Protein AF-A0A533XB52-F1 (afdb_monomer)

Foldseek 3Di:
DDPPPDPVLVVLVVLVVCVVVVVPPDDDDDDDDDDPDDDDDDDDDDDDDDPDPDDPLPLEPKDWDQDPPLRFIAIDFQDPDQDDDPALVSSLSSNLSHLLCLLQVLLVLLVVLVFPDWDQLPLLVVDDAQAPSLVVSSVVSRPGTDHSNRLSVVSNSLSVVLSVLCVVQVVQADRVHSVDGPDPNSRSSNRSSSSVNSSSSVSSRVSRSVSSVCVVVVVVPPD

Sequence (223 aa):
MTTERSTSKRKFLKLGLLAGGAATLALAWPRGVNASSLDKSSTSLVSSKASGKQSTLKLSRVFQFKERKTGAPQISAFPETDPQGETPLEIRMKHFTEIENFSFMGFVLAHETGGTYPKPISTITGLKVPDNEFQKLVDLAQTERVNDEQLGDTLLDVGINWEHFVASNNDQLIPAEPTKIKDPVMQAKIDSLDQITEALVAEVNLRSIDERRESREGGSHRS

Secondary structure (DSSP, 8-state):
------TTTTHHHHHHTTTTTTSTTS-PPPP------------------------TT---S--EEE-TTT--EEEPPPPSSPPP-SSHHHHHHHHHHHHHHHHHHHHHHHHHH---S-EE-STTTT---SSHHHHHHHHHHTT-EE-HHHHHHHHHHHHHHHHHHHHHTGGGEETTEEEEES-HHHHHHHHHHHHHHHHHHHHHHHHHHHHHHHHHHHGGG--

Radius of gyration: 20.33 Å; Cα contacts (8 Å, |Δi|>4): 227; chains: 1; bounding box: 56×46×59 Å

Nearest PDB structures (foldseek):
  7ewl-assemb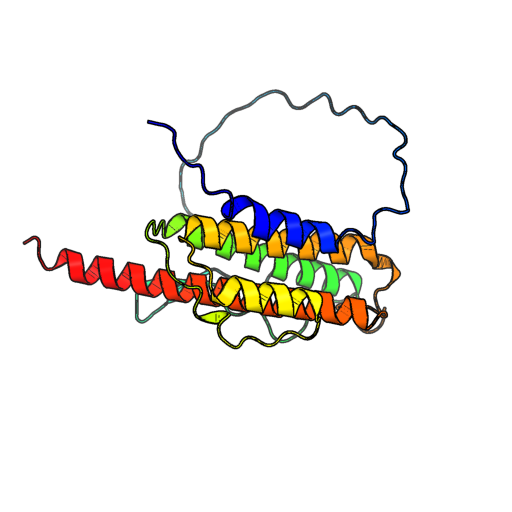ly1_A  TM=3.075E-01  e=7.675E+00  Homo sapiens

pLDDT: mean 73.69, std 24.22, range [26.61, 96.56]

Solvent-accessible surface area (backbone atoms only — not comparable to full-atom values): 13372 Å² total; per-residue (Å²): 139,82,81,82,72,65,74,65,78,57,48,66,61,57,53,62,57,50,72,58,58,80,63,78,82,76,77,85,78,80,85,87,83,87,88,87,86,88,80,88,84,80,93,78,93,75,92,79,80,88,74,82,74,72,63,91,75,64,49,47,89,52,49,77,45,63,41,88,88,74,61,20,64,34,66,55,71,82,74,95,60,84,54,86,59,98,43,52,66,53,23,34,53,30,46,52,43,27,48,50,50,49,22,50,52,35,24,53,51,18,50,71,62,54,45,77,68,63,39,66,54,66,55,47,55,87,61,83,49,77,24,73,70,58,35,52,51,41,62,54,48,53,75,39,62,44,24,27,49,58,47,13,52,52,35,37,54,51,40,53,51,50,53,54,53,52,68,76,43,62,88,45,46,32,80,94,41,50,90,40,48,69,51,66,72,59,36,25,45,52,57,25,50,51,54,49,49,54,29,48,42,51,39,44,36,53,51,31,41,50,53,45,48,52,58,58,59,63,59,70,77,75,122

Mean predicted aligned error: 13.01 Å

Structure (mmCIF, N/CA/C/O backbone):
data_AF-A0A533XB52-F1
#
_entry.id   AF-A0A533XB52-F1
#
loop_
_atom_site.group_PDB
_atom_site.id
_atom_site.type_symbol
_atom_site.label_atom_id
_atom_site.label_alt_id
_atom_site.label_comp_id
_atom_site.label_asym_id
_atom_site.label_entity_id
_atom_site.label_seq_id
_atom_site.pdbx_PDB_ins_code
_atom_site.Cartn_x
_atom_site.Cartn_y
_atom_site.Cartn_z
_atom_site.occupancy
_atom_site.B_iso_or_equiv
_atom_site.auth_seq_id
_atom_site.auth_comp_id
_atom_site.auth_asym_id
_atom_site.auth_atom_id
_atom_site.pdbx_PDB_model_num
ATOM 1 N N . MET A 1 1 ? 3.727 -16.868 36.846 1.00 32.25 1 MET A N 1
ATOM 2 C CA . MET A 1 1 ? 3.002 -16.071 35.835 1.00 32.25 1 MET A CA 1
ATOM 3 C C . MET A 1 1 ? 3.925 -15.868 34.647 1.00 32.25 1 MET A C 1
ATOM 5 O O . MET A 1 1 ? 4.721 -14.942 34.628 1.00 32.25 1 MET A O 1
ATOM 9 N N . THR A 1 2 ? 3.904 -16.816 33.718 1.00 27.72 2 THR A N 1
ATOM 10 C CA . THR A 1 2 ? 4.674 -16.788 32.473 1.00 27.72 2 THR A CA 1
ATOM 11 C C . THR A 1 2 ? 3.830 -16.100 31.412 1.00 27.72 2 THR A C 1
ATOM 13 O O . THR A 1 2 ? 2.745 -16.562 31.076 1.00 27.72 2 THR A O 1
ATOM 16 N N . THR A 1 3 ? 4.311 -14.963 30.926 1.00 30.73 3 THR A N 1
ATOM 17 C CA . THR A 1 3 ? 3.740 -14.241 29.796 1.00 30.73 3 THR A CA 1
ATOM 18 C C . THR A 1 3 ? 3.930 -15.075 28.530 1.00 30.73 3 THR A C 1
ATOM 20 O O . THR A 1 3 ? 5.019 -15.128 27.958 1.00 30.73 3 THR A O 1
ATOM 23 N N . GLU A 1 4 ? 2.865 -15.745 28.088 1.00 28.44 4 GLU A N 1
ATOM 24 C CA . GLU A 1 4 ? 2.769 -16.304 26.739 1.00 28.44 4 GLU A CA 1
ATOM 25 C C . GLU A 1 4 ? 2.820 -15.155 25.727 1.00 28.44 4 GLU A C 1
ATOM 27 O O . GLU A 1 4 ? 1.830 -14.524 25.357 1.00 28.44 4 GLU A O 1
ATOM 32 N N . ARG A 1 5 ? 4.042 -14.829 25.311 1.00 34.75 5 ARG A N 1
ATOM 33 C CA . ARG A 1 5 ? 4.332 -13.868 24.255 1.00 34.75 5 ARG A CA 1
ATOM 34 C C . ARG A 1 5 ? 3.929 -14.525 22.932 1.00 34.75 5 ARG A C 1
ATOM 36 O O . ARG A 1 5 ? 4.700 -15.294 22.368 1.00 34.75 5 ARG A O 1
ATOM 43 N N . SER A 1 6 ? 2.692 -14.251 22.509 1.00 35.38 6 SER A N 1
ATOM 44 C CA . SER A 1 6 ? 2.033 -14.721 21.281 1.00 35.38 6 SER A CA 1
ATOM 45 C C . SER A 1 6 ? 3.017 -14.993 20.134 1.00 35.38 6 SER A C 1
ATOM 47 O O . SER A 1 6 ? 3.553 -14.086 19.493 1.00 35.38 6 SER A O 1
ATOM 49 N N . THR A 1 7 ? 3.250 -16.280 19.894 1.00 38.53 7 THR A N 1
ATOM 50 C CA . THR A 1 7 ? 4.122 -16.837 18.856 1.00 38.53 7 THR A CA 1
ATOM 51 C C . THR A 1 7 ? 3.557 -16.658 17.442 1.00 38.53 7 THR A C 1
ATOM 53 O O . THR A 1 7 ? 4.296 -16.859 16.479 1.00 38.53 7 THR A O 1
ATOM 56 N N . SER A 1 8 ? 2.300 -16.216 17.294 1.00 40.94 8 SER A N 1
ATOM 57 C CA . SER A 1 8 ? 1.706 -15.842 15.998 1.00 40.94 8 SER A CA 1
ATOM 58 C C . SER A 1 8 ? 2.265 -14.530 15.444 1.00 40.94 8 SER A C 1
ATOM 60 O O . SER A 1 8 ? 2.507 -14.440 14.244 1.00 40.94 8 SER A O 1
ATOM 62 N N . LYS A 1 9 ? 2.599 -13.553 16.302 1.00 46.97 9 LYS A N 1
ATOM 63 C CA . LYS A 1 9 ? 3.027 -12.199 15.886 1.00 46.97 9 LYS A CA 1
ATOM 64 C C . LYS A 1 9 ? 4.330 -12.158 15.074 1.00 46.97 9 LYS A C 1
ATOM 66 O O . LYS A 1 9 ? 4.576 -11.201 14.358 1.00 46.97 9 LYS A O 1
ATOM 71 N N . ARG A 1 10 ? 5.176 -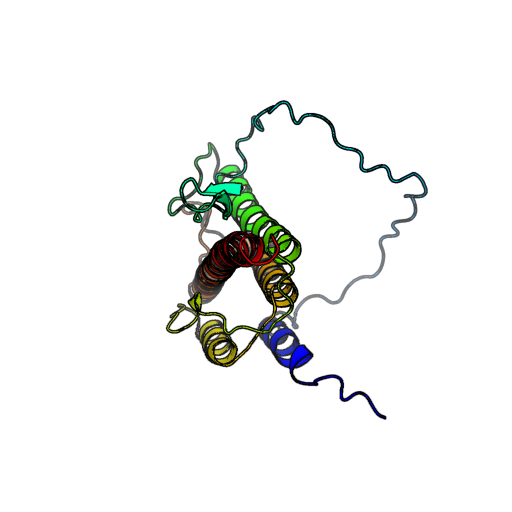13.193 15.169 1.00 41.22 10 ARG A N 1
ATOM 72 C CA . ARG A 1 10 ? 6.411 -13.321 14.366 1.00 41.22 10 ARG A CA 1
ATOM 73 C C . ARG A 1 10 ? 6.236 -14.149 13.094 1.00 41.22 10 ARG A C 1
ATOM 75 O O . ARG A 1 10 ? 7.165 -14.189 12.294 1.00 41.22 10 ARG A O 1
ATOM 82 N N . LYS A 1 11 ? 5.114 -14.855 12.920 1.00 44.75 11 LYS A N 1
ATOM 83 C CA . LYS A 1 11 ? 4.944 -15.807 11.813 1.00 44.75 11 LYS A CA 1
ATOM 84 C C . LYS A 1 11 ? 4.503 -15.134 10.515 1.00 44.75 11 LYS A C 1
ATOM 86 O O . LYS A 1 11 ? 5.025 -15.523 9.479 1.00 44.75 11 LYS A O 1
ATOM 91 N N . PHE A 1 12 ? 3.661 -14.100 10.574 1.00 42.16 12 PHE A N 1
ATOM 92 C CA . PHE A 1 12 ? 3.261 -13.337 9.383 1.00 42.16 12 PHE A CA 1
ATOM 93 C C . PHE A 1 12 ? 4.480 -12.688 8.694 1.00 42.16 12 PHE A C 1
ATOM 95 O O . PHE A 1 12 ? 4.718 -12.893 7.507 1.00 42.16 12 PHE A O 1
ATOM 102 N N . LEU A 1 13 ? 5.354 -12.049 9.479 1.00 45.47 13 LEU A N 1
ATOM 103 C CA . LEU A 1 13 ? 6.520 -11.320 8.967 1.00 45.47 13 LEU A CA 1
ATOM 104 C C . LEU A 1 13 ? 7.760 -12.179 8.682 1.00 45.47 13 LEU A C 1
ATOM 106 O O . LEU A 1 13 ? 8.505 -11.867 7.761 1.00 45.47 13 LEU A O 1
ATOM 110 N N . LYS A 1 14 ? 7.979 -13.309 9.376 1.00 40.16 14 LYS A N 1
ATOM 111 C CA . LYS A 1 14 ? 9.055 -14.244 8.978 1.00 40.16 14 LYS A CA 1
ATOM 112 C C . LYS A 1 14 ? 8.719 -15.081 7.744 1.00 40.16 14 LYS A C 1
ATOM 114 O O . LYS A 1 14 ? 9.656 -15.522 7.087 1.00 40.16 14 LYS A O 1
ATOM 119 N N . LEU A 1 15 ? 7.441 -15.324 7.435 1.00 39.97 15 LEU A N 1
ATOM 120 C CA . LEU A 1 15 ? 7.075 -16.025 6.198 1.00 39.97 15 LEU A CA 1
ATOM 121 C C . LEU A 1 15 ? 6.961 -15.082 4.994 1.00 39.97 15 LEU A C 1
ATOM 123 O O . LEU A 1 15 ? 7.382 -15.487 3.915 1.00 39.97 15 LEU A O 1
ATOM 127 N N . GLY A 1 16 ? 6.527 -13.827 5.177 1.00 43.84 16 GLY A N 1
ATOM 128 C CA . GLY A 1 16 ? 6.645 -12.794 4.136 1.00 43.84 16 GLY A CA 1
ATOM 129 C C . GLY A 1 16 ? 8.103 -12.531 3.726 1.00 43.84 16 GLY A C 1
ATOM 130 O O . GLY A 1 16 ? 8.398 -12.411 2.542 1.00 43.84 16 GLY A O 1
ATOM 131 N N . LEU A 1 17 ? 9.044 -12.581 4.683 1.00 41.44 17 LEU A N 1
ATOM 132 C CA . LEU A 1 17 ? 10.486 -12.460 4.411 1.00 41.44 17 LEU A CA 1
ATOM 133 C C . LEU A 1 17 ? 11.125 -13.687 3.730 1.00 41.44 17 LEU A C 1
ATOM 135 O O . LEU A 1 17 ? 12.213 -13.567 3.173 1.00 41.44 17 LEU A O 1
ATOM 139 N N . LEU A 1 18 ? 10.498 -14.869 3.775 1.00 38.38 18 LEU A N 1
ATOM 140 C CA . LEU A 1 18 ? 11.038 -16.085 3.146 1.00 38.38 18 LEU A CA 1
ATOM 141 C C . LEU A 1 18 ? 10.599 -16.257 1.684 1.00 38.38 18 LEU A C 1
ATOM 143 O O . LEU A 1 18 ? 11.216 -17.046 0.975 1.00 38.38 18 LEU A O 1
ATOM 147 N N . ALA A 1 19 ? 9.624 -15.481 1.198 1.00 38.31 19 ALA A N 1
ATOM 148 C CA . ALA A 1 19 ? 9.339 -15.370 -0.238 1.00 38.31 19 ALA A CA 1
ATOM 149 C C . ALA A 1 19 ? 10.399 -14.522 -0.983 1.00 38.31 19 ALA A C 1
ATOM 151 O O . ALA A 1 19 ? 10.598 -14.685 -2.182 1.00 38.31 19 ALA A O 1
ATOM 152 N N . GLY A 1 20 ? 11.193 -13.723 -0.255 1.00 36.94 20 GLY A N 1
ATOM 153 C CA . GLY A 1 20 ? 12.491 -13.207 -0.722 1.00 36.94 20 GLY A CA 1
ATOM 154 C C . GLY A 1 20 ? 13.612 -14.265 -0.742 1.00 36.94 20 GLY A C 1
ATOM 155 O O . GLY A 1 20 ? 14.742 -13.981 -1.139 1.00 36.94 20 GLY A O 1
ATOM 156 N N . GLY A 1 21 ? 13.317 -15.507 -0.341 1.00 31.48 21 GLY A N 1
ATOM 157 C CA . GLY A 1 21 ? 14.243 -16.642 -0.274 1.00 31.48 21 GLY A CA 1
ATOM 158 C C . GLY A 1 21 ? 14.621 -17.267 -1.621 1.00 31.48 21 GLY A C 1
ATOM 159 O O . GLY A 1 21 ? 15.288 -18.298 -1.635 1.00 31.48 21 GLY A O 1
ATOM 160 N N . ALA A 1 22 ? 14.239 -16.658 -2.748 1.00 32.44 22 ALA A N 1
ATOM 161 C CA . ALA A 1 22 ? 14.813 -16.964 -4.061 1.00 32.44 22 ALA A CA 1
ATOM 162 C C . ALA A 1 22 ? 15.984 -16.031 -4.444 1.00 32.44 22 ALA A C 1
ATOM 164 O O . ALA A 1 22 ? 16.644 -16.273 -5.449 1.00 32.44 22 ALA A O 1
ATOM 165 N N . ALA A 1 23 ? 16.310 -15.021 -3.625 1.00 34.09 23 ALA A N 1
ATOM 166 C CA . ALA A 1 23 ? 17.522 -14.206 -3.785 1.00 34.09 23 ALA A CA 1
ATOM 167 C C . ALA A 1 23 ? 18.715 -14.723 -2.951 1.00 34.09 23 ALA A C 1
ATOM 169 O O . ALA A 1 23 ? 19.743 -14.060 -2.838 1.00 34.09 23 ALA A O 1
ATOM 170 N N . THR A 1 24 ? 18.626 -15.921 -2.358 1.00 31.31 24 THR A N 1
ATOM 171 C CA . THR A 1 24 ? 19.711 -16.507 -1.543 1.00 31.31 24 THR A CA 1
ATOM 172 C C . THR A 1 24 ? 20.677 -17.383 -2.349 1.00 31.31 24 THR A C 1
ATOM 174 O O . THR A 1 24 ? 21.173 -18.386 -1.844 1.00 31.31 24 THR A O 1
ATOM 177 N N . LEU A 1 25 ? 20.979 -17.013 -3.598 1.00 30.55 25 LEU A N 1
ATOM 178 C CA . LEU A 1 25 ? 22.030 -17.666 -4.391 1.00 30.55 25 LEU A CA 1
ATOM 179 C C . LEU A 1 25 ? 22.847 -16.696 -5.262 1.00 30.55 25 LEU A C 1
ATOM 181 O O . LEU A 1 25 ? 23.335 -17.079 -6.314 1.00 30.55 25 LEU A O 1
ATOM 185 N N . ALA A 1 26 ? 23.069 -15.458 -4.820 1.00 31.67 26 ALA A N 1
ATOM 186 C CA . ALA A 1 26 ? 24.224 -14.677 -5.268 1.00 31.67 26 ALA A CA 1
ATOM 187 C C . ALA A 1 26 ? 24.443 -13.483 -4.339 1.00 31.67 26 ALA A C 1
ATOM 189 O O . ALA A 1 26 ? 23.704 -12.512 -4.408 1.00 31.67 26 ALA A O 1
ATOM 190 N N . LEU A 1 27 ? 25.461 -13.580 -3.482 1.00 31.97 27 LEU A N 1
ATOM 191 C CA . LEU A 1 27 ? 26.421 -12.528 -3.112 1.00 31.97 27 LEU A CA 1
ATOM 192 C C . LEU A 1 27 ? 26.978 -12.840 -1.723 1.00 31.97 27 LEU A C 1
ATOM 194 O O . LEU A 1 27 ? 26.531 -12.354 -0.687 1.00 31.97 27 LEU A O 1
ATOM 198 N N . ALA A 1 28 ? 28.014 -13.676 -1.729 1.00 29.67 28 ALA A N 1
ATOM 199 C CA . ALA A 1 28 ? 29.007 -13.657 -0.676 1.00 29.67 28 ALA A CA 1
ATOM 200 C C . ALA A 1 28 ? 29.559 -12.224 -0.560 1.00 29.67 28 ALA A C 1
ATOM 202 O O . ALA A 1 28 ? 30.162 -11.706 -1.499 1.00 29.67 28 ALA A O 1
ATOM 203 N N . TRP A 1 29 ? 29.338 -11.587 0.587 1.00 29.22 29 TRP A N 1
ATOM 204 C CA . TRP A 1 29 ? 29.990 -10.337 0.974 1.00 29.22 29 TRP A CA 1
ATOM 205 C C . TRP A 1 29 ?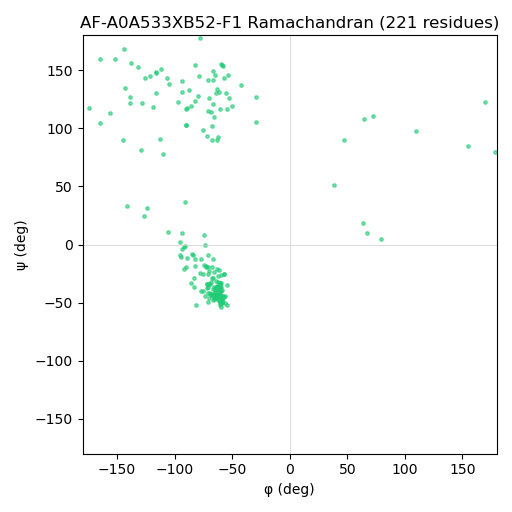 31.522 -10.474 0.918 1.00 29.22 29 TRP A C 1
ATOM 207 O O . TRP A 1 29 ? 32.072 -11.334 1.613 1.00 29.22 29 TRP A O 1
ATOM 217 N N . PRO A 1 30 ? 32.255 -9.556 0.265 1.00 30.58 30 PRO A N 1
ATOM 218 C CA . PRO A 1 30 ? 33.548 -9.131 0.760 1.00 30.58 30 PRO A CA 1
ATOM 219 C C . PRO A 1 30 ? 33.316 -8.106 1.875 1.00 30.58 30 PRO A C 1
ATOM 221 O O . PRO A 1 30 ? 32.583 -7.129 1.731 1.00 30.58 30 PRO A O 1
ATOM 224 N N . ARG A 1 31 ? 33.943 -8.371 3.017 1.00 32.66 31 ARG A N 1
ATOM 225 C CA . ARG A 1 31 ? 33.974 -7.509 4.196 1.00 32.66 31 ARG A CA 1
ATOM 226 C C . ARG A 1 31 ? 34.529 -6.117 3.874 1.00 32.66 31 ARG A C 1
ATOM 228 O O . ARG A 1 31 ? 35.562 -6.011 3.223 1.00 32.66 31 ARG A O 1
ATOM 235 N N . GLY A 1 32 ? 33.948 -5.110 4.526 1.00 29.53 32 GLY A N 1
ATOM 236 C CA . GLY A 1 32 ? 34.682 -3.945 5.019 1.00 29.53 32 GLY A CA 1
ATOM 237 C C . GLY A 1 32 ? 34.413 -2.636 4.289 1.00 29.53 32 GLY A C 1
ATOM 238 O O . GLY A 1 32 ? 35.101 -2.315 3.330 1.00 29.53 32 GLY A O 1
ATOM 239 N N . VAL A 1 33 ? 33.533 -1.808 4.856 1.00 27.50 33 VAL A N 1
ATOM 240 C CA . VAL A 1 33 ? 33.741 -0.356 4.835 1.00 27.50 33 VAL A CA 1
ATOM 241 C C . VAL A 1 33 ? 33.351 0.211 6.197 1.00 27.50 33 VAL A C 1
ATOM 243 O O . VAL A 1 33 ? 32.297 -0.095 6.746 1.00 27.50 33 VAL A O 1
ATOM 246 N N . ASN A 1 34 ? 34.283 0.962 6.766 1.00 27.05 34 ASN A N 1
ATOM 247 C CA . ASN A 1 34 ? 34.298 1.478 8.124 1.00 27.05 34 ASN A CA 1
ATOM 248 C C . ASN A 1 34 ? 33.586 2.843 8.131 1.00 27.05 34 ASN A C 1
ATOM 250 O O . ASN A 1 34 ? 34.050 3.761 7.459 1.00 27.05 34 ASN A O 1
ATOM 254 N N . ALA A 1 35 ? 32.475 2.986 8.854 1.00 27.09 35 ALA A N 1
ATOM 255 C CA . ALA A 1 35 ? 31.770 4.259 9.015 1.00 27.09 35 ALA A CA 1
ATOM 256 C C . ALA A 1 35 ? 31.932 4.756 10.455 1.00 27.09 35 ALA A C 1
ATOM 258 O O . ALA A 1 35 ? 31.051 4.612 11.297 1.00 27.09 35 ALA A O 1
ATOM 259 N N . SER A 1 36 ? 33.097 5.325 10.746 1.00 26.61 36 SER A N 1
ATOM 260 C CA . SER A 1 36 ? 33.370 6.018 12.001 1.00 26.61 36 SER A CA 1
ATOM 261 C C . SER A 1 36 ? 33.559 7.505 11.724 1.00 26.61 36 SER A C 1
ATOM 263 O O . SER A 1 36 ? 34.681 7.924 11.463 1.00 26.61 36 SER A O 1
ATOM 265 N N . SER A 1 37 ? 32.470 8.281 11.777 1.00 30.80 37 SER A N 1
ATOM 266 C CA . SER A 1 37 ? 32.469 9.690 12.218 1.00 30.80 37 SER A CA 1
ATOM 267 C C . SER A 1 37 ? 31.067 10.308 12.127 1.00 30.80 37 SER A C 1
ATOM 269 O O . SER A 1 37 ? 30.782 11.054 11.198 1.00 30.80 37 SER A O 1
ATOM 271 N N . LEU A 1 38 ? 30.196 10.050 13.098 1.00 28.77 38 LEU A N 1
ATOM 272 C CA . LEU A 1 38 ? 29.083 10.952 13.408 1.00 28.77 38 LEU A CA 1
ATOM 273 C C . LEU A 1 38 ? 28.873 10.899 14.920 1.00 28.77 38 LEU A C 1
ATOM 275 O O . LEU A 1 38 ? 28.155 10.047 15.433 1.00 28.77 38 LEU A O 1
ATOM 279 N N . ASP A 1 39 ? 29.570 11.782 15.630 1.00 29.61 39 ASP A N 1
ATOM 280 C CA . ASP A 1 39 ? 29.344 12.028 17.048 1.00 29.61 39 ASP A CA 1
ATOM 281 C C . ASP A 1 39 ? 28.875 13.482 17.219 1.00 29.61 39 ASP A C 1
ATOM 283 O O . ASP A 1 39 ? 29.507 14.409 16.713 1.00 29.61 39 ASP A O 1
ATOM 287 N N . LYS A 1 40 ? 27.773 13.621 17.970 1.00 31.72 40 LYS A N 1
ATOM 288 C CA . LYS A 1 40 ? 27.205 14.827 18.609 1.00 31.72 40 LYS A CA 1
ATOM 289 C C . LYS A 1 40 ? 26.542 15.881 17.709 1.00 31.72 40 LYS A C 1
ATOM 291 O O . LYS A 1 40 ? 27.202 16.735 17.136 1.00 31.72 40 LYS A O 1
ATOM 296 N N . SER A 1 41 ? 25.212 15.997 17.805 1.00 28.09 41 SER A N 1
ATOM 297 C CA . SER A 1 41 ? 24.594 16.921 18.781 1.00 28.09 41 SER A CA 1
ATOM 298 C C . SER A 1 41 ? 23.077 17.100 18.567 1.00 28.09 41 SER A C 1
ATOM 300 O O . SER A 1 41 ? 22.634 17.573 17.529 1.00 28.09 41 SER A O 1
ATOM 302 N N . SER A 1 42 ? 22.338 16.788 19.635 1.00 29.33 42 SER A N 1
ATOM 303 C CA . SER A 1 42 ? 21.160 17.484 20.183 1.00 29.33 42 SER A CA 1
ATOM 304 C C . SER A 1 42 ? 19.844 17.583 19.393 1.00 29.33 42 SER A C 1
ATOM 306 O O . SER A 1 42 ? 19.638 18.416 18.517 1.00 29.33 42 SER A O 1
ATOM 308 N N . THR A 1 43 ? 18.882 16.816 19.907 1.00 37.03 43 THR A N 1
ATOM 309 C CA . THR A 1 43 ? 17.455 17.137 20.048 1.00 37.03 43 THR A CA 1
ATOM 310 C C . THR A 1 43 ? 17.134 18.628 20.217 1.00 37.03 43 THR A C 1
ATOM 312 O O . THR A 1 43 ? 17.559 19.243 21.193 1.00 37.03 43 THR A O 1
ATOM 315 N N . SER A 1 44 ? 16.238 19.151 19.374 1.00 28.03 44 SER A N 1
ATOM 316 C CA . SER A 1 44 ? 15.078 19.928 19.839 1.00 28.03 44 SER A CA 1
ATOM 317 C C . SER A 1 44 ? 13.957 19.894 18.791 1.00 28.03 44 SER A C 1
ATOM 319 O O . SER A 1 44 ? 14.085 20.414 17.687 1.00 28.03 44 SER A O 1
ATOM 321 N N . LEU A 1 45 ? 12.853 19.239 19.149 1.00 38.75 45 LEU A N 1
ATOM 322 C CA . LEU A 1 45 ? 11.552 19.364 18.498 1.00 38.75 45 LEU A CA 1
ATOM 323 C C . LEU A 1 45 ? 10.808 20.494 19.216 1.00 38.75 45 LEU A C 1
ATOM 325 O O . LEU A 1 45 ? 10.307 20.279 20.316 1.00 38.75 45 LEU A O 1
ATOM 329 N N . VAL A 1 46 ? 10.733 21.685 18.613 1.00 31.48 46 VAL A N 1
ATOM 330 C CA . VAL A 1 46 ? 9.716 22.688 18.965 1.00 31.48 46 VAL A CA 1
ATOM 331 C C . VAL A 1 46 ? 9.179 23.355 17.699 1.00 31.48 46 VAL A C 1
ATOM 333 O O . VAL A 1 46 ? 9.904 23.944 16.903 1.00 31.48 46 VAL A O 1
ATOM 336 N N . SER A 1 47 ? 7.862 23.225 17.567 1.00 46.59 47 SER A N 1
ATOM 337 C CA . SER A 1 47 ? 6.937 23.833 16.613 1.00 46.59 47 SER A CA 1
ATOM 338 C C . SER A 1 47 ? 7.179 25.319 16.330 1.00 46.59 47 SER A C 1
ATOM 340 O O . SER A 1 47 ? 7.331 26.096 17.271 1.00 46.59 47 SER A O 1
ATOM 342 N N . SER A 1 48 ? 7.095 25.722 15.050 1.00 32.06 48 SER A N 1
ATOM 343 C CA . SER A 1 48 ? 6.549 27.017 14.592 1.00 32.06 48 SER A CA 1
ATOM 344 C C . SER A 1 48 ? 6.466 27.100 13.056 1.00 32.06 48 SER A C 1
ATOM 346 O O . SER A 1 48 ? 7.484 27.107 12.377 1.00 32.06 48 SER A O 1
ATOM 348 N N . LYS A 1 49 ? 5.239 27.237 12.526 1.00 33.56 49 LYS A N 1
ATOM 349 C CA . LYS A 1 49 ? 4.875 27.729 11.174 1.00 33.56 49 LYS A CA 1
ATOM 350 C C . LYS A 1 49 ? 5.662 27.151 9.982 1.00 33.56 49 LYS A C 1
ATOM 352 O O . LYS A 1 49 ? 6.586 27.777 9.465 1.00 33.56 49 LYS A O 1
ATOM 357 N N . ALA A 1 50 ? 5.167 26.048 9.421 1.00 36.25 50 ALA A N 1
ATOM 358 C CA . ALA A 1 50 ? 5.498 25.660 8.052 1.00 36.25 50 ALA A CA 1
ATOM 359 C C . ALA A 1 50 ? 4.885 26.671 7.059 1.00 36.25 50 ALA A C 1
ATOM 361 O O . ALA A 1 50 ? 3.744 26.541 6.622 1.00 36.25 50 ALA A O 1
ATOM 362 N N . SER A 1 51 ? 5.643 27.721 6.734 1.00 36.59 51 SER A N 1
ATOM 363 C CA . SER A 1 51 ? 5.444 28.496 5.511 1.00 36.59 51 SER A CA 1
ATOM 364 C C . SER A 1 51 ? 5.763 27.569 4.341 1.00 36.59 51 SER A C 1
ATOM 366 O O . SER A 1 51 ? 6.907 27.145 4.175 1.00 36.59 51 SER A O 1
ATOM 368 N N . GLY A 1 52 ? 4.730 27.187 3.591 1.00 41.34 52 GLY A N 1
ATOM 369 C CA . GLY A 1 52 ? 4.828 26.258 2.475 1.00 41.34 52 GLY A CA 1
ATOM 370 C C . GLY A 1 52 ? 5.718 26.798 1.360 1.00 41.34 52 GLY A C 1
ATOM 371 O O . GLY A 1 52 ? 5.238 27.444 0.434 1.00 41.34 52 GLY A O 1
ATOM 372 N N . LYS A 1 53 ? 7.010 26.468 1.396 1.00 35.81 53 LYS A N 1
ATOM 373 C CA . LYS A 1 53 ? 7.771 26.285 0.161 1.00 35.81 53 LYS A CA 1
ATOM 374 C C . LYS A 1 53 ? 7.343 24.936 -0.403 1.00 35.81 53 LYS A C 1
ATOM 376 O O . LYS A 1 53 ? 7.795 23.898 0.070 1.00 35.81 53 LYS A O 1
ATOM 381 N N . GLN A 1 54 ? 6.423 24.956 -1.368 1.00 38.75 54 GLN A N 1
ATOM 382 C CA . GLN A 1 54 ? 6.159 23.781 -2.197 1.00 38.75 54 GLN A CA 1
ATOM 383 C C . GLN A 1 54 ? 7.496 23.317 -2.779 1.00 38.75 54 GLN A C 1
ATOM 385 O O . GLN A 1 54 ? 8.224 24.123 -3.359 1.00 38.75 54 GLN A O 1
ATOM 390 N N . SER A 1 55 ? 7.831 22.041 -2.585 1.00 45.03 55 SER A N 1
ATOM 391 C CA . SER A 1 55 ? 8.990 21.423 -3.225 1.00 45.03 55 SER A CA 1
ATOM 392 C C . SER A 1 55 ? 8.942 21.727 -4.722 1.00 45.03 55 SER A C 1
ATOM 394 O O . SER A 1 55 ? 7.980 21.361 -5.401 1.00 45.03 55 SER A O 1
ATOM 396 N N . THR A 1 56 ? 9.966 22.412 -5.239 1.00 51.31 56 THR A N 1
ATOM 397 C CA . THR A 1 56 ? 10.079 22.784 -6.659 1.00 51.31 56 THR A CA 1
ATOM 398 C C . THR A 1 56 ? 10.020 21.557 -7.567 1.00 51.31 56 THR A C 1
ATOM 400 O O . THR A 1 56 ? 9.605 21.648 -8.716 1.00 51.31 56 THR A O 1
ATOM 403 N N . LEU A 1 57 ? 10.401 20.403 -7.022 1.00 55.69 57 LEU A N 1
ATOM 404 C CA . LEU A 1 57 ? 10.467 19.130 -7.718 1.00 55.69 57 LEU A CA 1
ATOM 405 C C . LEU A 1 57 ? 9.115 18.396 -7.779 1.00 55.69 57 LEU A C 1
ATOM 407 O O . LEU A 1 57 ? 9.024 17.402 -8.492 1.00 55.69 57 LEU A O 1
ATOM 411 N N . LYS A 1 58 ? 8.075 18.867 -7.058 1.00 65.38 58 LYS A N 1
ATOM 412 C CA . LYS A 1 58 ? 6.744 18.222 -6.952 1.00 65.38 58 LYS A CA 1
ATOM 413 C C . LYS A 1 58 ? 6.854 16.690 -6.882 1.00 65.38 58 LYS A C 1
ATOM 415 O O . LYS A 1 58 ? 6.237 15.980 -7.667 1.00 65.38 58 LYS A O 1
ATOM 420 N N . LEU A 1 59 ? 7.702 16.214 -5.966 1.00 66.00 59 LEU A N 1
ATOM 421 C CA . LEU A 1 59 ? 8.152 14.818 -5.919 1.00 66.00 59 LEU A CA 1
ATOM 422 C C . LEU A 1 59 ? 7.055 13.819 -5.561 1.00 66.00 59 LEU A C 1
ATOM 424 O O . LEU A 1 59 ? 7.230 12.637 -5.811 1.00 66.00 59 LEU A O 1
ATOM 428 N N . SER A 1 60 ? 5.960 14.282 -4.961 1.00 75.31 60 SER A N 1
ATOM 429 C CA . SER A 1 60 ? 4.845 13.421 -4.609 1.00 75.31 60 SER A CA 1
ATOM 430 C C . SER A 1 60 ? 3.515 14.130 -4.801 1.00 75.31 60 SER A C 1
ATOM 432 O O . SER A 1 60 ? 3.344 15.293 -4.417 1.00 75.31 60 SER A O 1
ATOM 434 N N . ARG A 1 61 ? 2.575 13.409 -5.412 1.00 89.31 61 ARG A N 1
ATOM 435 C CA . ARG A 1 61 ? 1.155 13.770 -5.498 1.00 89.31 61 ARG A CA 1
ATOM 436 C C . ARG A 1 61 ? 0.333 13.197 -4.343 1.00 89.31 61 ARG A C 1
ATOM 438 O O . ARG A 1 61 ? -0.860 13.477 -4.268 1.00 89.31 61 ARG A O 1
ATOM 445 N N . VAL A 1 62 ? 0.965 12.442 -3.448 1.00 89.38 62 VAL A N 1
ATOM 446 C CA . VAL A 1 62 ? 0.358 11.911 -2.230 1.00 89.38 62 VAL A CA 1
ATOM 447 C C . VAL A 1 62 ? 0.491 12.937 -1.106 1.00 89.38 62 VAL A C 1
ATOM 449 O O . VAL A 1 62 ? 1.558 13.521 -0.909 1.00 89.38 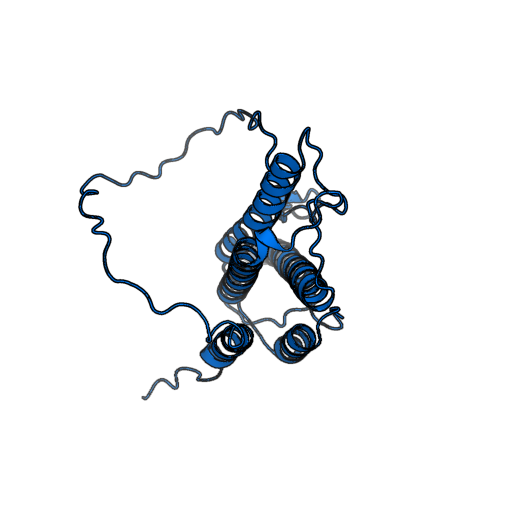62 VAL A O 1
ATOM 452 N N . PHE A 1 63 ? -0.592 13.193 -0.372 1.00 89.88 63 PHE A N 1
ATOM 453 C CA . PHE A 1 63 ? -0.604 14.179 0.710 1.00 89.88 63 PHE A CA 1
ATOM 454 C C . PHE A 1 63 ? -1.623 13.853 1.806 1.00 89.88 63 PHE A C 1
ATOM 456 O O . PHE A 1 63 ? -2.604 13.142 1.591 1.00 89.88 63 PHE A O 1
ATOM 463 N N . GLN A 1 64 ? -1.414 14.443 2.987 1.00 90.50 64 GLN A N 1
ATOM 464 C CA . GLN A 1 64 ? -2.337 14.373 4.115 1.00 90.50 64 GLN A CA 1
ATOM 465 C C . GLN A 1 64 ? -3.267 15.581 4.070 1.00 90.50 64 GLN A C 1
ATOM 467 O O . GLN A 1 64 ? -2.847 16.706 3.785 1.00 90.50 64 GLN A O 1
ATOM 472 N N . PHE A 1 65 ? -4.534 15.375 4.394 1.00 92.38 65 PHE A N 1
ATOM 473 C CA . PHE A 1 65 ? -5.528 16.434 4.487 1.00 92.38 65 PHE A CA 1
ATOM 474 C C . PHE A 1 65 ? -6.512 16.153 5.621 1.00 92.38 65 PHE A C 1
ATOM 476 O O . PHE A 1 65 ? -6.551 15.063 6.178 1.00 92.38 65 PHE A O 1
ATOM 483 N N . LYS A 1 66 ? -7.321 17.151 5.983 1.00 92.50 66 LYS A N 1
ATOM 484 C CA . LYS A 1 66 ? -8.452 16.954 6.899 1.00 92.50 66 LYS A CA 1
ATOM 485 C C . LYS A 1 66 ? -9.724 16.767 6.092 1.00 92.50 66 LYS A C 1
ATOM 487 O O . LYS A 1 66 ? -10.091 17.647 5.309 1.00 92.50 66 LYS A O 1
ATOM 492 N N . GLU A 1 67 ? -10.410 15.650 6.291 1.00 92.25 67 GLU A N 1
ATOM 493 C CA . GLU A 1 67 ? -11.670 15.383 5.609 1.00 92.25 67 GLU A CA 1
ATOM 494 C C . GLU A 1 67 ? -12.730 16.405 6.041 1.00 92.25 67 GLU A C 1
ATOM 496 O O . GLU A 1 67 ? -12.944 16.635 7.230 1.00 92.25 67 GLU A O 1
ATOM 501 N N . ARG A 1 68 ? -13.423 17.039 5.088 1.00 89.75 68 ARG A N 1
ATOM 502 C CA . ARG A 1 68 ? -14.339 18.153 5.401 1.00 89.75 68 ARG A CA 1
ATOM 503 C C . ARG A 1 68 ? -15.509 17.753 6.305 1.00 89.75 68 ARG A C 1
ATOM 505 O O . ARG A 1 68 ? -15.981 18.591 7.066 1.00 89.75 68 ARG A O 1
ATOM 512 N N . LYS A 1 69 ? -15.996 16.511 6.208 1.00 88.56 69 LYS A N 1
ATOM 513 C CA . LYS A 1 69 ? -17.181 16.044 6.945 1.00 88.56 69 LYS A CA 1
ATOM 514 C C . LYS A 1 69 ? -16.828 15.641 8.378 1.00 88.56 69 LYS A C 1
ATOM 516 O O . LYS A 1 69 ? -17.437 16.121 9.334 1.00 88.56 69 LYS A O 1
ATOM 521 N N . THR A 1 70 ? -15.827 14.783 8.546 1.00 89.38 70 THR A N 1
ATOM 522 C CA . THR A 1 70 ? -15.450 14.245 9.865 1.00 89.38 70 THR A CA 1
ATOM 523 C C . THR A 1 70 ? -14.375 15.077 10.564 1.00 89.38 70 THR A C 1
ATOM 525 O O . THR A 1 70 ? -14.252 15.036 11.786 1.00 89.38 70 THR A O 1
ATOM 528 N N . GLY A 1 71 ? -13.610 15.879 9.823 1.00 90.75 71 GLY A N 1
ATOM 529 C CA . GLY A 1 71 ? -12.417 16.555 10.327 1.00 90.75 71 GLY A CA 1
ATOM 530 C C . GLY A 1 71 ? -11.272 15.598 10.670 1.00 90.75 71 GLY A C 1
ATOM 531 O O . GLY A 1 71 ? -10.317 16.046 11.307 1.00 90.75 71 GLY A O 1
ATOM 532 N N . ALA A 1 72 ? -11.382 14.316 10.303 1.00 93.38 72 ALA A N 1
ATOM 533 C CA . ALA A 1 72 ? -10.341 13.322 10.515 1.00 93.38 72 ALA A CA 1
ATOM 534 C C . ALA A 1 72 ? -9.151 13.588 9.576 1.00 93.38 72 ALA A C 1
ATOM 536 O O . ALA A 1 72 ? -9.365 14.005 8.429 1.00 93.38 72 ALA A O 1
ATOM 537 N N . PRO A 1 73 ? -7.907 13.398 10.043 1.00 94.44 73 PRO A N 1
ATOM 538 C CA . PRO A 1 73 ? -6.752 13.353 9.157 1.00 94.44 73 PRO A CA 1
ATOM 539 C C . PRO A 1 73 ? -6.871 12.155 8.208 1.00 94.44 73 PRO A C 1
ATOM 541 O O . PRO A 1 73 ? -7.223 11.061 8.623 1.00 94.44 73 PRO A O 1
ATOM 544 N N . GLN A 1 74 ? -6.618 12.372 6.925 1.00 94.88 74 GLN A N 1
ATOM 545 C CA . GLN A 1 74 ? -6.709 11.369 5.867 1.00 94.88 74 GLN A CA 1
ATOM 546 C C . GLN A 1 74 ? -5.525 11.511 4.921 1.00 94.88 74 GLN A C 1
ATOM 548 O O . GLN A 1 74 ? -4.965 12.600 4.782 1.00 94.88 74 GLN A O 1
ATOM 553 N N . ILE A 1 75 ? -5.193 10.429 4.235 1.00 94.38 75 ILE A N 1
ATOM 554 C CA . ILE A 1 75 ? -4.197 10.384 3.166 1.00 94.38 75 ILE A CA 1
ATOM 555 C C . ILE A 1 75 ? -4.940 10.298 1.834 1.00 94.38 75 ILE A C 1
ATOM 557 O O . ILE A 1 75 ? -5.961 9.615 1.728 1.00 94.38 75 ILE A O 1
ATOM 561 N N . SER A 1 76 ? -4.476 11.039 0.827 1.00 93.19 76 SER A N 1
ATOM 562 C CA . SER A 1 76 ? -5.025 10.971 -0.531 1.00 93.19 76 SER A CA 1
ATOM 563 C C . SER A 1 76 ? -4.912 9.559 -1.111 1.00 93.19 76 SER A C 1
ATOM 565 O O . SER A 1 76 ? -3.995 8.826 -0.756 1.00 93.19 76 SER A O 1
ATOM 567 N N . ALA A 1 77 ? -5.788 9.204 -2.052 1.00 91.25 77 ALA A N 1
ATOM 568 C CA . ALA A 1 77 ? -5.601 7.992 -2.849 1.00 91.25 77 ALA A CA 1
ATOM 569 C C . ALA A 1 77 ? -4.261 8.033 -3.603 1.00 91.25 77 ALA A C 1
ATOM 571 O O . ALA A 1 77 ? -3.746 9.120 -3.904 1.00 91.25 77 ALA A O 1
ATOM 572 N N . PHE A 1 78 ? -3.720 6.856 -3.907 1.00 91.75 78 PHE A N 1
ATOM 573 C CA . PHE A 1 78 ? -2.553 6.761 -4.766 1.00 91.75 78 PHE A CA 1
ATOM 574 C C . PHE A 1 78 ? -2.922 7.207 -6.198 1.00 91.75 78 PHE A C 1
ATOM 576 O O . PHE A 1 78 ? -4.052 6.978 -6.635 1.00 91.75 78 PHE A O 1
ATOM 583 N N . PRO A 1 79 ? -2.052 7.922 -6.933 1.00 89.31 79 PRO A N 1
ATOM 584 C CA . PRO A 1 79 ? -2.390 8.360 -8.282 1.00 89.31 79 PRO A CA 1
ATOM 585 C C . PRO A 1 79 ? -2.452 7.196 -9.286 1.00 89.31 79 PRO A C 1
ATOM 587 O O . PRO A 1 79 ? -1.456 6.523 -9.511 1.00 89.31 79 PRO A O 1
ATOM 590 N N . GLU A 1 80 ? -3.576 7.065 -9.994 1.00 86.94 80 GLU A N 1
ATOM 591 C CA . GLU A 1 80 ? -3.813 6.034 -11.032 1.00 86.94 80 GLU A CA 1
ATOM 592 C C . GLU A 1 80 ? -2.935 6.164 -12.289 1.00 86.94 80 GLU A C 1
ATOM 594 O O . GLU A 1 80 ? -2.931 5.300 -13.164 1.00 86.94 80 GLU A O 1
ATOM 599 N N . THR A 1 81 ? -2.247 7.294 -12.446 1.00 88.81 81 THR A N 1
ATOM 600 C CA . THR A 1 81 ? -1.402 7.558 -13.611 1.00 88.81 81 THR A CA 1
ATOM 601 C C . THR A 1 81 ? 0.022 7.819 -13.177 1.00 88.81 81 THR A C 1
ATOM 603 O O . THR A 1 81 ? 0.253 8.531 -12.192 1.00 88.81 81 THR A O 1
ATOM 606 N N . ASP A 1 82 ? 0.969 7.377 -13.996 1.00 87.50 82 ASP A N 1
ATOM 607 C CA . ASP A 1 82 ? 2.383 7.670 -13.806 1.00 87.50 82 ASP A CA 1
ATOM 608 C C . ASP A 1 82 ? 2.647 9.182 -13.668 1.00 87.50 82 ASP A C 1
ATOM 610 O O . ASP A 1 82 ? 1.956 10.019 -14.280 1.00 87.50 82 ASP A O 1
ATOM 614 N N . PRO A 1 83 ? 3.641 9.567 -12.851 1.00 90.19 83 PRO A N 1
ATOM 615 C CA . PRO A 1 83 ? 4.043 10.956 -12.737 1.00 90.19 83 PRO A CA 1
ATOM 616 C C . PRO A 1 83 ? 4.658 11.444 -14.052 1.00 90.19 83 PRO A C 1
ATOM 618 O O . PRO A 1 83 ? 5.292 10.703 -14.798 1.00 90.19 83 PRO A O 1
ATOM 621 N N . GLN A 1 84 ? 4.494 12.733 -14.331 1.00 90.06 84 GLN A N 1
ATOM 622 C CA . GLN A 1 84 ? 5.089 13.361 -15.511 1.00 90.06 84 GLN A CA 1
ATOM 623 C C . GLN A 1 84 ? 6.577 13.659 -15.274 1.00 90.06 84 GLN A C 1
ATOM 625 O O . GLN A 1 84 ? 6.964 14.061 -14.171 1.00 90.06 84 GLN A O 1
ATOM 630 N N . GLY A 1 85 ? 7.403 13.540 -16.313 1.00 87.69 85 GLY A N 1
ATOM 631 C CA . GLY A 1 85 ? 8.830 13.865 -16.267 1.00 87.69 85 GLY A CA 1
ATOM 632 C C . GLY A 1 85 ? 9.443 13.982 -17.661 1.00 87.69 85 GLY A C 1
ATOM 633 O O . GLY A 1 85 ? 8.889 13.478 -18.635 1.00 87.69 85 GLY A O 1
ATOM 634 N N . GLU A 1 86 ? 10.582 14.661 -17.747 1.00 88.94 86 GLU A N 1
ATOM 635 C CA . GLU A 1 86 ? 11.336 14.862 -18.990 1.00 88.94 86 GLU A CA 1
ATOM 636 C C . GLU A 1 86 ? 12.145 13.618 -19.370 1.00 88.94 86 GLU A C 1
ATOM 638 O O . GLU A 1 86 ? 12.463 13.402 -20.539 1.00 88.94 86 GLU A O 1
ATOM 643 N N . THR A 1 87 ? 12.479 12.783 -18.381 1.00 87.12 87 THR A N 1
ATOM 644 C CA . THR A 1 87 ? 13.267 11.564 -18.580 1.00 87.12 87 THR A CA 1
ATOM 645 C C . THR A 1 87 ? 12.632 10.352 -17.893 1.00 87.12 87 THR A C 1
ATOM 647 O O . THR A 1 87 ? 11.996 10.499 -16.846 1.00 87.12 87 THR A O 1
ATOM 650 N N . PRO A 1 88 ? 12.871 9.124 -18.397 1.00 85.75 88 PRO A N 1
ATOM 651 C CA . PRO A 1 88 ? 12.453 7.897 -17.715 1.00 85.75 88 PRO A CA 1
ATOM 652 C C . PRO A 1 88 ? 12.966 7.793 -16.271 1.00 85.75 88 PRO A C 1
ATOM 654 O O . PRO A 1 88 ? 12.267 7.276 -15.407 1.00 85.75 88 PRO A O 1
ATOM 657 N N . LEU A 1 89 ? 14.180 8.289 -15.995 1.00 84.31 89 LEU A N 1
ATOM 658 C CA . LEU A 1 89 ? 14.746 8.303 -14.643 1.00 84.31 89 LEU A CA 1
ATOM 659 C C . LEU A 1 89 ? 13.954 9.223 -13.710 1.00 84.31 89 LEU A C 1
ATOM 661 O O . LEU A 1 89 ? 13.663 8.837 -12.583 1.00 84.31 89 LEU A O 1
ATOM 665 N N . GLU A 1 90 ? 13.585 10.412 -14.180 1.00 86.94 90 GLU A N 1
ATOM 666 C CA . GLU A 1 90 ? 12.791 11.355 -13.393 1.00 86.94 90 GLU A CA 1
ATOM 667 C C . GLU A 1 90 ? 11.408 10.785 -13.057 1.00 86.94 90 GLU A C 1
ATOM 669 O O . GLU A 1 90 ? 10.973 10.879 -11.911 1.00 86.94 90 GLU A O 1
ATOM 674 N N . ILE A 1 91 ? 10.741 10.155 -14.032 1.00 87.81 91 ILE A N 1
ATOM 675 C CA . ILE A 1 91 ? 9.437 9.507 -13.824 1.00 87.81 91 ILE A CA 1
ATOM 676 C C . ILE A 1 91 ? 9.552 8.423 -12.747 1.00 87.81 91 ILE A C 1
ATOM 678 O O . ILE A 1 91 ? 8.750 8.399 -11.814 1.00 87.81 91 ILE A O 1
ATOM 682 N N . ARG A 1 92 ? 10.596 7.585 -12.810 1.00 86.00 92 ARG A N 1
ATOM 683 C CA . ARG A 1 92 ? 10.859 6.565 -11.784 1.00 86.00 92 ARG A CA 1
ATOM 684 C C . ARG A 1 92 ? 11.081 7.157 -10.408 1.00 86.00 92 ARG A C 1
ATOM 686 O O . ARG A 1 92 ? 10.439 6.728 -9.461 1.00 86.00 92 ARG A O 1
ATOM 693 N N . MET A 1 93 ? 11.961 8.150 -10.300 1.00 85.00 93 MET A N 1
ATOM 694 C CA . MET A 1 93 ? 12.251 8.785 -9.016 1.00 85.00 93 MET A CA 1
ATOM 695 C C . MET A 1 93 ? 10.984 9.365 -8.387 1.00 85.00 93 MET A C 1
ATOM 697 O O . MET A 1 93 ? 10.742 9.136 -7.210 1.00 85.00 93 MET A O 1
ATOM 701 N N . LYS A 1 94 ? 10.142 10.050 -9.171 1.00 89.81 94 LYS A N 1
ATOM 702 C CA . LYS A 1 94 ? 8.861 10.575 -8.677 1.00 89.81 94 LYS A CA 1
ATOM 703 C C . LYS A 1 94 ? 7.923 9.461 -8.225 1.00 89.81 94 LYS A C 1
ATOM 705 O O . LYS A 1 94 ? 7.351 9.566 -7.150 1.00 89.81 94 LYS A O 1
ATOM 710 N N . HIS A 1 95 ? 7.787 8.395 -9.008 1.00 88.12 95 HIS A N 1
ATOM 711 C CA . HIS A 1 95 ? 6.889 7.295 -8.666 1.00 88.12 95 HIS A CA 1
ATOM 712 C C . HIS A 1 95 ? 7.342 6.572 -7.389 1.00 88.12 95 HIS A C 1
ATOM 714 O O . HIS A 1 95 ? 6.536 6.313 -6.502 1.00 88.12 95 HIS A O 1
ATOM 720 N N . PHE A 1 96 ? 8.649 6.338 -7.243 1.00 86.50 96 PHE A N 1
ATOM 721 C CA . PHE A 1 96 ? 9.218 5.705 -6.050 1.00 86.50 96 PHE A CA 1
ATOM 722 C C . PHE A 1 96 ? 9.011 6.583 -4.818 1.00 86.50 96 PHE A C 1
ATOM 724 O O . PHE A 1 96 ? 8.556 6.104 -3.785 1.00 86.50 96 PHE A O 1
ATOM 731 N N . THR A 1 97 ? 9.246 7.890 -4.953 1.00 88.31 97 THR A N 1
ATOM 732 C CA . THR A 1 97 ? 8.972 8.848 -3.880 1.00 88.31 97 THR A CA 1
ATOM 733 C C . THR A 1 97 ? 7.479 8.940 -3.543 1.00 88.31 97 THR A C 1
ATOM 735 O O . THR A 1 97 ? 7.132 9.195 -2.392 1.00 88.31 97 THR A O 1
ATOM 738 N N . GLU A 1 98 ? 6.569 8.746 -4.499 1.00 90.50 98 GLU A N 1
ATOM 739 C CA . GLU A 1 98 ? 5.128 8.682 -4.220 1.00 90.50 98 GLU A CA 1
ATOM 740 C C . GLU A 1 98 ? 4.775 7.479 -3.342 1.00 90.50 98 GLU A C 1
ATOM 742 O O . GLU A 1 98 ? 4.030 7.653 -2.378 1.00 90.50 98 GLU A O 1
ATOM 747 N N . ILE A 1 99 ? 5.338 6.301 -3.622 1.00 89.12 99 ILE A N 1
ATOM 748 C CA . ILE A 1 99 ? 5.079 5.060 -2.870 1.00 89.12 99 ILE A CA 1
ATOM 749 C C . ILE A 1 99 ? 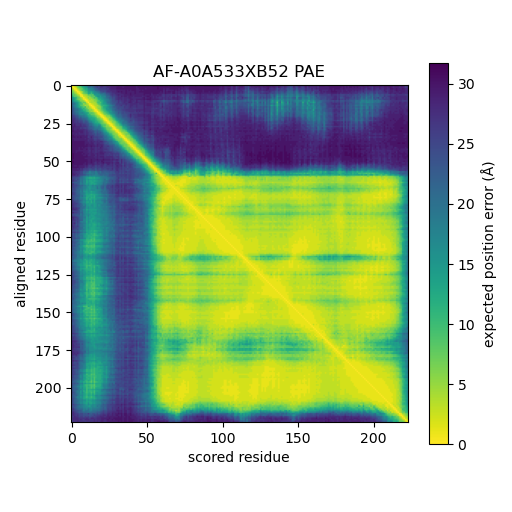5.697 5.111 -1.471 1.00 89.12 99 ILE A C 1
ATOM 751 O O . ILE A 1 99 ? 5.008 4.832 -0.484 1.00 89.12 99 ILE A O 1
ATOM 755 N N . GLU A 1 100 ? 6.952 5.553 -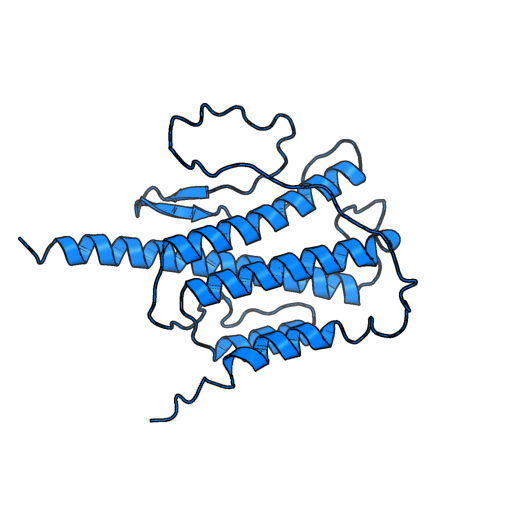1.365 1.00 89.19 100 GLU A N 1
ATOM 756 C CA . GLU A 1 100 ? 7.629 5.776 -0.082 1.00 89.19 100 GLU A CA 1
ATOM 757 C C . GLU A 1 100 ? 6.792 6.714 0.799 1.00 89.19 100 GLU A C 1
ATOM 759 O O . GLU A 1 100 ? 6.410 6.366 1.917 1.00 89.19 100 GLU A O 1
ATOM 764 N N . ASN A 1 101 ? 6.399 7.879 0.268 1.00 91.31 101 ASN A N 1
ATOM 765 C CA . ASN A 1 101 ? 5.561 8.817 1.012 1.00 91.31 101 ASN A CA 1
ATOM 766 C C . ASN A 1 101 ? 4.203 8.216 1.384 1.00 91.31 101 ASN A C 1
ATOM 768 O O . ASN A 1 101 ? 3.717 8.462 2.484 1.00 91.31 101 ASN A O 1
ATOM 772 N N . PHE A 1 102 ? 3.577 7.438 0.502 1.00 93.69 102 PHE A N 1
ATOM 773 C CA . PHE A 1 102 ? 2.276 6.832 0.772 1.00 93.69 102 PHE A CA 1
ATOM 774 C C . PHE A 1 102 ? 2.324 5.861 1.955 1.00 93.69 102 PHE A C 1
ATOM 776 O O . PHE A 1 102 ? 1.527 5.994 2.889 1.00 93.69 102 PHE A O 1
ATOM 783 N N . SER A 1 103 ? 3.311 4.962 1.968 1.00 92.94 103 SER A N 1
ATOM 784 C CA . SER A 1 103 ? 3.542 4.048 3.091 1.00 92.94 103 SER A CA 1
ATOM 785 C C . SER A 1 103 ? 3.929 4.789 4.375 1.00 92.94 103 SER A C 1
ATOM 787 O O . SER A 1 103 ? 3.338 4.547 5.429 1.00 92.94 103 SER A O 1
ATOM 789 N N . PHE A 1 104 ? 4.850 5.755 4.292 1.00 94.31 104 PHE A N 1
ATOM 790 C CA . PHE A 1 104 ? 5.346 6.493 5.450 1.00 94.31 104 PHE A CA 1
ATOM 791 C C . PHE A 1 104 ? 4.253 7.341 6.107 1.00 94.31 104 PHE A C 1
ATOM 793 O O . PHE A 1 104 ? 4.096 7.337 7.327 1.00 94.31 104 PHE A O 1
ATOM 800 N N . MET A 1 105 ? 3.452 8.048 5.310 1.00 94.38 105 MET A N 1
ATOM 801 C CA . MET A 1 105 ? 2.347 8.852 5.828 1.00 94.38 105 MET A CA 1
ATOM 802 C C . MET A 1 105 ? 1.275 7.980 6.480 1.00 94.38 105 MET A C 1
ATOM 804 O O . MET A 1 105 ? 0.730 8.369 7.513 1.00 94.38 105 MET A O 1
ATOM 808 N N . GLY A 1 106 ? 0.996 6.800 5.917 1.00 94.75 106 GLY A N 1
ATOM 809 C CA . GLY A 1 106 ? 0.090 5.829 6.529 1.00 94.75 106 GLY A CA 1
ATOM 810 C C . GLY A 1 106 ? 0.620 5.280 7.846 1.00 94.75 106 GLY A C 1
ATOM 811 O O . GLY A 1 106 ? -0.126 5.241 8.822 1.00 94.75 106 GLY A O 1
ATOM 812 N N . PHE A 1 107 ? 1.911 4.949 7.910 1.00 95.19 107 PHE A N 1
ATOM 813 C CA . PHE A 1 107 ? 2.584 4.551 9.146 1.00 95.19 107 PHE A CA 1
ATOM 814 C C . PHE A 1 107 ? 2.441 5.619 10.238 1.00 95.19 107 PHE A C 1
ATOM 816 O O . PHE A 1 107 ? 2.014 5.302 11.352 1.00 95.19 107 PHE A O 1
ATOM 823 N N . VAL A 1 108 ? 2.752 6.880 9.914 1.00 95.94 108 VAL A N 1
ATOM 824 C CA . VAL A 1 108 ? 2.645 8.001 10.860 1.00 95.94 108 VAL A CA 1
ATOM 825 C C . VAL A 1 108 ? 1.203 8.161 11.330 1.00 95.94 108 VAL A C 1
ATOM 827 O O . VAL A 1 108 ? 0.960 8.200 12.532 1.00 95.94 108 VAL A O 1
ATOM 830 N N . LEU A 1 109 ? 0.241 8.200 10.405 1.00 95.56 109 LEU A N 1
ATOM 831 C CA . LEU A 1 109 ? -1.165 8.400 10.748 1.00 95.56 109 LEU A CA 1
ATOM 832 C C . LEU A 1 109 ? -1.708 7.274 11.641 1.00 95.56 109 LEU A C 1
ATOM 834 O O . LEU A 1 109 ? -2.401 7.561 12.612 1.00 95.56 109 LEU A O 1
ATOM 838 N N . ALA A 1 110 ? -1.374 6.016 11.359 1.00 94.69 110 ALA A N 1
ATOM 839 C CA . ALA A 1 110 ? -1.803 4.883 12.178 1.00 94.69 110 ALA A CA 1
ATOM 840 C C . ALA A 1 110 ? -1.232 4.945 13.611 1.00 94.69 110 ALA A C 1
ATOM 842 O O . ALA A 1 110 ? -1.914 4.633 14.585 1.00 94.69 110 ALA A O 1
ATOM 843 N N . HIS A 1 111 ? 0.007 5.413 13.766 1.00 93.19 111 HIS A N 1
ATOM 844 C CA . HIS A 1 111 ? 0.597 5.630 15.088 1.00 93.19 111 HIS A CA 1
ATOM 845 C C . HIS A 1 111 ? -0.013 6.835 15.814 1.00 93.19 111 HIS A C 1
ATOM 847 O O . HIS A 1 111 ? -0.164 6.809 17.034 1.00 93.19 111 HIS A O 1
ATOM 853 N N . GLU A 1 112 ? -0.392 7.884 15.081 1.00 91.44 112 GLU A N 1
ATOM 854 C CA . GLU A 1 112 ? -1.077 9.050 15.643 1.00 91.44 112 GLU A CA 1
ATOM 855 C C . GLU A 1 112 ? -2.504 8.733 16.111 1.00 91.44 112 GLU A C 1
ATOM 857 O O . GLU A 1 112 ? -2.952 9.325 17.095 1.00 91.44 112 GLU A O 1
ATOM 862 N N . THR A 1 113 ? -3.225 7.823 15.440 1.00 86.88 113 THR A N 1
ATOM 863 C CA . THR A 1 113 ? -4.557 7.389 15.902 1.00 86.88 113 THR A CA 1
ATOM 864 C C . THR A 1 113 ? -4.466 6.550 17.171 1.00 86.88 113 THR A C 1
ATOM 866 O O . THR A 1 113 ? -5.333 6.668 18.031 1.00 86.88 113 THR A O 1
ATOM 869 N N . GLY A 1 114 ? -3.405 5.750 17.332 1.00 83.38 114 GLY A N 1
ATOM 870 C CA . GLY A 1 114 ? -3.072 5.095 18.600 1.00 83.38 114 GLY A CA 1
ATOM 871 C C . GLY A 1 114 ? -4.117 4.089 19.102 1.00 83.38 114 GLY A C 1
ATOM 872 O O . GLY A 1 114 ? -4.128 3.751 20.290 1.00 83.38 114 GLY A O 1
ATOM 873 N N . GLY A 1 115 ? -5.009 3.604 18.232 1.00 86.75 115 GLY A N 1
ATOM 874 C CA . GLY A 1 115 ? -6.044 2.642 18.587 1.00 86.75 115 GLY A CA 1
ATOM 875 C C . GLY A 1 115 ? -5.434 1.340 19.102 1.00 86.75 115 GLY A C 1
ATOM 876 O O . GLY A 1 115 ? -4.746 0.622 18.379 1.00 86.75 115 GLY A O 1
ATOM 877 N N . THR A 1 116 ? -5.696 1.006 20.368 1.00 86.50 116 THR A N 1
ATOM 878 C CA . THR A 1 116 ? -5.071 -0.150 21.043 1.00 86.50 116 THR A CA 1
ATOM 879 C C . THR A 1 116 ? -5.859 -1.452 20.900 1.00 86.50 116 THR A C 1
ATOM 881 O O . THR A 1 116 ? -5.299 -2.535 21.092 1.00 86.50 116 THR A O 1
ATOM 884 N N . TYR A 1 117 ? -7.149 -1.374 20.559 1.00 90.62 117 TYR A N 1
ATOM 885 C CA . TYR A 1 117 ? -8.018 -2.542 20.440 1.00 90.62 117 TYR A CA 1
ATOM 886 C C . TYR A 1 117 ? -7.852 -3.232 19.074 1.00 90.62 117 TYR A C 1
ATOM 888 O O . TYR A 1 117 ? -8.085 -2.591 18.049 1.00 90.62 117 TYR A O 1
ATOM 896 N N . PRO A 1 118 ? -7.515 -4.537 19.019 1.00 92.06 118 PRO A N 1
ATOM 897 C CA . PRO A 1 118 ? -7.348 -5.239 17.749 1.00 92.06 118 PRO A CA 1
ATOM 898 C C . PRO A 1 118 ? -8.651 -5.386 16.944 1.00 92.06 118 PRO A C 1
ATOM 900 O O . PRO A 1 118 ? -9.617 -6.041 17.370 1.00 92.06 118 PRO A O 1
ATOM 903 N N . LYS A 1 119 ? -8.639 -4.849 15.722 1.00 91.19 119 LYS A N 1
ATOM 904 C CA . LYS A 1 119 ? -9.743 -4.887 14.752 1.00 91.19 119 LYS A CA 1
ATOM 905 C C . LYS A 1 119 ? -9.319 -5.686 13.505 1.00 91.19 119 LYS A C 1
ATOM 907 O O . LYS A 1 119 ? -8.126 -5.703 13.185 1.00 91.19 119 LYS A O 1
ATOM 912 N N . PRO A 1 120 ? -10.252 -6.381 12.827 1.00 92.94 120 PRO A N 1
ATOM 913 C CA . PRO A 1 120 ? -9.961 -6.966 11.519 1.00 92.94 120 PRO A CA 1
ATOM 914 C C . PRO A 1 120 ? -9.560 -5.869 10.526 1.00 92.94 120 PRO A C 1
ATOM 916 O O . PRO A 1 120 ? -9.935 -4.711 10.706 1.00 92.94 120 PRO A O 1
ATOM 919 N N . ILE A 1 121 ? -8.809 -6.233 9.491 1.00 92.12 121 ILE A N 1
ATOM 920 C CA . ILE A 1 121 ? -8.491 -5.329 8.382 1.00 92.12 121 ILE A CA 1
ATOM 921 C C . ILE A 1 121 ? -9.599 -5.513 7.343 1.00 92.12 121 ILE A C 1
ATOM 923 O O . ILE A 1 121 ? -9.670 -6.526 6.648 1.00 92.12 121 ILE A O 1
ATOM 927 N N . SER A 1 122 ? -10.532 -4.572 7.290 1.00 93.31 122 SER A N 1
ATOM 928 C CA . SER A 1 122 ? -11.734 -4.707 6.467 1.00 93.31 122 SER A CA 1
ATOM 929 C C . SER A 1 122 ? -11.424 -4.609 4.973 1.00 93.31 122 SER A C 1
ATOM 931 O O . SER A 1 122 ? -11.979 -5.361 4.175 1.00 93.31 122 SER A O 1
ATOM 933 N N . THR A 1 123 ? -10.477 -3.751 4.598 1.00 92.56 123 THR A N 1
ATOM 934 C CA . THR A 1 123 ? -10.143 -3.439 3.200 1.00 92.56 123 THR A CA 1
ATOM 935 C C . THR A 1 123 ? -9.458 -4.571 2.440 1.00 92.56 123 THR A C 1
ATOM 937 O O . THR A 1 123 ? -9.552 -4.628 1.218 1.00 92.56 123 THR A O 1
ATOM 940 N N . ILE A 1 124 ? -8.807 -5.504 3.137 1.00 91.12 124 ILE A N 1
ATOM 941 C CA . ILE A 1 124 ? -8.201 -6.694 2.517 1.00 91.12 124 ILE A CA 1
ATOM 942 C C . ILE A 1 124 ? -9.206 -7.842 2.342 1.00 91.12 124 ILE A C 1
ATOM 944 O O . ILE A 1 124 ? -8.899 -8.862 1.718 1.00 91.12 124 ILE A O 1
ATOM 948 N N . THR A 1 125 ? -10.410 -7.710 2.907 1.00 87.56 125 THR A N 1
ATOM 949 C CA . THR A 1 125 ? -11.447 -8.738 2.801 1.00 87.56 125 THR A CA 1
ATOM 950 C C . THR A 1 125 ? -11.928 -8.818 1.358 1.00 87.56 125 THR A C 1
ATOM 952 O O . THR A 1 125 ? -12.532 -7.885 0.840 1.00 87.56 125 THR A O 1
ATOM 955 N N . GLY A 1 126 ? -11.661 -9.947 0.699 1.00 85.75 126 GLY A N 1
ATOM 956 C CA . GLY A 1 126 ? -12.007 -10.139 -0.711 1.00 85.75 126 GLY A CA 1
ATOM 957 C C . GLY A 1 126 ? -11.040 -9.489 -1.704 1.00 85.75 126 GLY A C 1
ATOM 958 O O . GLY A 1 126 ? -11.295 -9.572 -2.905 1.00 85.75 126 GLY A O 1
ATOM 959 N N . LEU A 1 127 ? -9.928 -8.902 -1.240 1.00 93.19 127 LEU A N 1
ATOM 960 C CA . LEU A 1 127 ? -8.881 -8.383 -2.118 1.00 93.19 12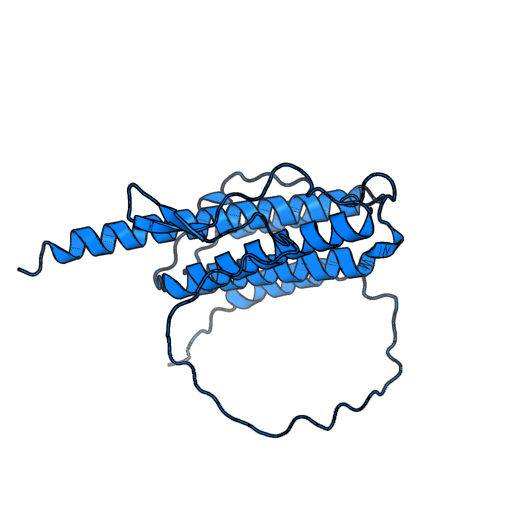7 LEU A CA 1
ATOM 961 C C . LEU A 1 127 ? -8.278 -9.528 -2.951 1.00 93.19 127 LEU A C 1
ATOM 963 O O . LEU A 1 127 ? -7.938 -10.598 -2.427 1.00 93.19 127 LEU A O 1
ATOM 967 N N . LYS A 1 128 ? -8.174 -9.300 -4.262 1.00 96.25 128 LYS A N 1
ATOM 968 C CA . LYS A 1 128 ? -7.561 -10.222 -5.218 1.00 96.25 128 LYS A CA 1
ATOM 969 C C . LYS A 1 128 ? -6.368 -9.561 -5.872 1.00 96.25 128 LYS A C 1
ATOM 971 O O . LYS A 1 128 ? -6.546 -8.568 -6.563 1.00 96.25 128 LYS A O 1
ATOM 976 N N . VAL A 1 129 ? -5.194 -10.146 -5.662 1.00 94.25 129 VAL A N 1
ATOM 977 C CA . VAL A 1 129 ? -3.917 -9.640 -6.168 1.00 94.25 129 VAL A CA 1
ATOM 978 C C . VAL A 1 129 ? -3.346 -10.586 -7.232 1.00 94.25 129 VAL A C 1
ATOM 980 O O . VAL A 1 129 ? -3.643 -11.785 -7.206 1.00 94.25 129 VAL A O 1
ATOM 983 N N . PRO A 1 130 ? -2.561 -10.075 -8.195 1.00 94.94 130 PRO A N 1
ATOM 984 C CA . PRO A 1 130 ? -2.114 -10.862 -9.345 1.00 94.94 130 PRO A CA 1
ATOM 985 C C . PRO A 1 130 ? -1.069 -11.946 -9.028 1.00 94.94 130 PRO A C 1
ATOM 987 O O . PRO A 1 130 ? -0.996 -12.935 -9.758 1.00 94.94 130 PRO A O 1
ATOM 990 N N . ASP A 1 131 ? -0.271 -11.812 -7.964 1.00 93.50 131 ASP A N 1
ATOM 991 C CA . ASP A 1 131 ? 0.722 -12.822 -7.575 1.00 93.50 131 ASP A CA 1
ATOM 992 C C . ASP A 1 131 ? 0.166 -13.819 -6.542 1.00 93.50 131 ASP A C 1
ATOM 994 O O . ASP A 1 131 ? -0.392 -13.451 -5.509 1.00 93.50 131 ASP A O 1
ATOM 998 N N . ASN A 1 132 ? 0.366 -15.117 -6.794 1.00 90.88 132 ASN A N 1
ATOM 999 C CA . ASN A 1 132 ? -0.164 -16.197 -5.954 1.00 90.88 132 ASN A CA 1
ATOM 1000 C C . ASN A 1 132 ? 0.458 -16.267 -4.550 1.00 90.88 132 ASN A C 1
ATOM 1002 O O . ASN A 1 132 ? -0.178 -16.774 -3.625 1.00 90.88 132 ASN A O 1
ATOM 1006 N N . GLU A 1 133 ? 1.710 -15.843 -4.374 1.00 88.44 133 GLU A N 1
ATOM 1007 C CA . GLU A 1 133 ? 2.350 -15.812 -3.055 1.00 88.44 133 GLU A CA 1
ATOM 1008 C C . GLU A 1 133 ? 1.776 -14.666 -2.230 1.00 88.44 133 GLU A C 1
ATOM 1010 O O . GLU A 1 133 ? 1.390 -14.876 -1.079 1.00 88.44 133 GLU A O 1
ATOM 1015 N N . PHE A 1 134 ? 1.615 -13.493 -2.844 1.00 90.31 134 PHE A N 1
ATOM 1016 C CA . PHE A 1 134 ? 0.951 -12.357 -2.212 1.00 90.31 134 PHE A CA 1
ATOM 1017 C C . PHE A 1 134 ? -0.532 -12.622 -1.943 1.00 90.31 134 PHE A C 1
ATOM 1019 O O . PHE A 1 134 ? -1.019 -12.265 -0.871 1.00 90.31 134 PHE A O 1
ATOM 1026 N N . GLN A 1 135 ? -1.237 -13.343 -2.820 1.00 93.50 135 GLN A N 1
ATOM 1027 C CA . GLN A 1 135 ? -2.622 -13.743 -2.560 1.00 93.50 135 GLN A CA 1
ATOM 1028 C C . GLN A 1 135 ? -2.734 -14.603 -1.297 1.00 93.50 135 GLN A C 1
ATOM 1030 O O . GLN A 1 135 ? -3.641 -14.390 -0.498 1.00 93.50 135 GLN A O 1
ATOM 1035 N N . LYS A 1 136 ? -1.792 -15.526 -1.057 1.00 89.06 136 LYS A N 1
ATOM 1036 C CA . LYS A 1 136 ? -1.770 -16.311 0.190 1.00 89.06 136 LYS A CA 1
ATOM 1037 C C . LYS A 1 136 ? -1.568 -15.426 1.419 1.00 89.06 136 LYS A C 1
ATOM 1039 O O . LYS A 1 136 ? -2.146 -15.710 2.463 1.00 89.06 136 LYS A O 1
ATOM 1044 N N . LEU A 1 137 ? -0.755 -14.372 1.314 1.00 87.19 137 LEU A N 1
ATOM 1045 C CA . LEU A 1 137 ? -0.572 -13.407 2.403 1.00 87.19 137 LEU A CA 1
ATOM 1046 C C . LEU A 1 137 ? -1.865 -12.633 2.679 1.00 87.19 137 LEU A C 1
ATOM 1048 O O . LEU A 1 137 ? -2.248 -12.500 3.840 1.00 87.19 137 LEU A O 1
ATOM 1052 N N . VAL A 1 138 ? -2.563 -12.196 1.628 1.00 89.31 138 VAL A N 1
ATOM 1053 C CA . VAL A 1 138 ? -3.883 -11.556 1.735 1.00 89.31 138 VAL A CA 1
ATOM 1054 C C . VAL A 1 138 ? -4.884 -12.495 2.409 1.00 89.31 138 VAL A C 1
ATOM 1056 O O . VAL A 1 138 ? -5.532 -12.101 3.376 1.00 89.31 138 VAL A O 1
ATOM 1059 N N . ASP A 1 139 ? -4.972 -13.747 1.960 1.00 88.81 139 ASP A N 1
ATOM 1060 C CA . ASP A 1 139 ? -5.903 -14.740 2.508 1.00 88.81 139 ASP A CA 1
ATOM 1061 C C . ASP A 1 139 ? -5.629 -15.029 3.997 1.00 88.81 139 ASP A C 1
ATOM 1063 O O . ASP A 1 139 ? -6.561 -15.190 4.784 1.00 88.81 139 ASP A O 1
ATOM 1067 N N . LEU A 1 140 ? -4.358 -15.049 4.418 1.00 85.19 140 LEU A N 1
ATOM 1068 C CA . LEU A 1 140 ? -3.993 -15.170 5.834 1.00 85.19 140 LEU A CA 1
ATOM 1069 C C . LEU A 1 140 ? -4.421 -13.934 6.633 1.00 85.19 140 LEU A C 1
ATOM 1071 O O . LEU A 1 140 ? -5.046 -14.061 7.691 1.00 85.19 140 LEU A O 1
ATOM 1075 N N . ALA A 1 141 ? -4.116 -12.744 6.114 1.00 86.44 141 ALA A N 1
ATOM 1076 C CA . ALA A 1 141 ? -4.394 -11.480 6.781 1.00 86.44 141 ALA A CA 1
ATOM 1077 C C . ALA A 1 141 ? -5.902 -11.239 6.997 1.00 86.44 141 ALA A C 1
ATOM 1079 O O . ALA A 1 141 ? -6.273 -10.603 7.981 1.00 86.44 141 ALA A O 1
ATOM 1080 N N . GLN A 1 142 ? -6.783 -11.811 6.166 1.00 87.31 142 GLN A N 1
ATOM 1081 C CA . GLN A 1 142 ? -8.246 -11.736 6.343 1.00 87.31 142 GLN A CA 1
ATOM 1082 C C . GLN A 1 142 ? -8.738 -12.272 7.696 1.00 87.31 142 GLN A C 1
ATOM 1084 O O . GLN A 1 142 ? -9.804 -11.882 8.171 1.00 87.31 142 GLN A O 1
ATOM 1089 N N . THR A 1 143 ? -7.984 -13.179 8.317 1.00 83.94 143 THR A N 1
ATOM 1090 C CA . THR A 1 143 ? -8.338 -13.763 9.620 1.00 83.94 143 THR A CA 1
ATOM 1091 C C . THR A 1 143 ? -7.674 -13.055 10.801 1.00 83.94 143 THR A C 1
ATOM 1093 O O . THR A 1 143 ? -8.019 -13.316 11.956 1.00 83.94 143 THR A O 1
ATOM 1096 N N . GLU A 1 144 ? -6.738 -12.148 10.525 1.00 85.81 144 GLU A N 1
ATOM 1097 C CA . GLU A 1 144 ? -5.951 -11.456 11.537 1.00 85.81 144 GLU A CA 1
ATOM 1098 C C . GLU A 1 144 ? -6.707 -10.266 12.131 1.00 85.81 144 GLU A C 1
ATOM 1100 O O . GLU A 1 144 ? -7.590 -9.651 11.526 1.00 85.81 144 GLU A O 1
ATOM 1105 N N . ARG A 1 145 ? -6.335 -9.923 13.365 1.00 90.56 145 ARG A N 1
ATOM 1106 C CA . ARG A 1 145 ? -6.822 -8.726 14.052 1.00 90.56 145 ARG A CA 1
ATOM 1107 C C . ARG A 1 145 ? -5.629 -7.952 14.572 1.00 90.56 145 ARG A C 1
ATOM 1109 O O . ARG A 1 145 ? -4.858 -8.471 15.380 1.00 90.56 145 ARG A O 1
ATOM 1116 N N . VAL A 1 146 ? -5.516 -6.705 14.140 1.00 91.25 146 VAL A N 1
ATOM 1117 C CA . VAL A 1 146 ? -4.380 -5.831 14.443 1.00 91.25 146 VAL A CA 1
ATOM 1118 C C . VAL A 1 146 ? -4.868 -4.532 15.063 1.00 91.25 146 VAL A C 1
ATOM 1120 O O . VAL A 1 146 ? -5.941 -4.023 14.719 1.00 91.25 146 VAL A O 1
ATOM 1123 N N . ASN A 1 147 ? -4.103 -4.018 16.018 1.00 92.75 147 ASN A N 1
ATOM 1124 C CA . ASN A 1 147 ? -4.280 -2.653 16.501 1.00 92.75 147 ASN A CA 1
ATOM 1125 C C . ASN A 1 147 ? -3.660 -1.654 15.496 1.00 92.75 147 ASN A C 1
ATOM 1127 O O . ASN A 1 147 ? -3.126 -2.073 14.466 1.00 92.75 147 ASN A O 1
ATOM 1131 N N . ASP A 1 148 ? -3.764 -0.354 15.758 1.00 92.94 148 ASP A N 1
ATOM 1132 C CA . ASP A 1 148 ? -3.360 0.658 14.773 1.00 92.94 148 ASP A CA 1
ATOM 1133 C C . ASP A 1 148 ? -1.840 0.748 14.607 1.00 92.94 148 ASP A C 1
ATOM 1135 O O . ASP A 1 148 ? -1.360 0.847 13.483 1.00 92.94 148 ASP A O 1
ATOM 1139 N N . GLU A 1 149 ? -1.071 0.606 15.689 1.00 91.75 149 GLU A N 1
ATOM 1140 C CA . GLU A 1 149 ? 0.397 0.531 15.620 1.00 91.75 149 GLU A CA 1
ATOM 1141 C C . GLU A 1 149 ? 0.843 -0.644 14.738 1.00 91.75 149 GLU A C 1
ATOM 1143 O O . GLU A 1 149 ? 1.618 -0.478 13.802 1.00 91.75 149 GLU A O 1
ATOM 1148 N N . GLN A 1 150 ? 0.272 -1.832 14.965 1.00 92.31 150 GLN A N 1
ATOM 1149 C CA . GLN A 1 150 ? 0.564 -3.029 14.177 1.00 92.31 150 GLN A CA 1
ATOM 1150 C C . GLN A 1 150 ? 0.153 -2.877 12.709 1.00 92.31 150 GLN A C 1
ATOM 1152 O O . GLN A 1 150 ? 0.823 -3.421 11.831 1.00 92.31 150 GLN A O 1
ATOM 1157 N N . LEU A 1 151 ? -0.951 -2.175 12.434 1.00 92.88 151 LEU A N 1
ATOM 1158 C CA . LEU A 1 151 ? -1.368 -1.850 11.073 1.00 92.88 151 LEU A CA 1
ATOM 1159 C C . LEU A 1 151 ? -0.349 -0.919 10.400 1.00 92.88 151 LEU A C 1
ATOM 1161 O O . LEU A 1 151 ? 0.045 -1.179 9.265 1.00 92.88 151 LEU A O 1
ATOM 1165 N N . GLY A 1 152 ? 0.103 0.117 11.112 1.00 92.12 152 GLY A N 1
ATOM 1166 C CA . GLY A 1 152 ? 1.134 1.043 10.651 1.00 92.12 152 GLY A CA 1
ATOM 1167 C C . GLY A 1 152 ? 2.461 0.345 10.360 1.00 92.12 152 GLY A C 1
ATOM 1168 O O . GLY A 1 152 ? 3.018 0.533 9.281 1.00 92.12 152 GLY A O 1
ATOM 1169 N N . ASP A 1 153 ? 2.932 -0.502 11.276 1.00 90.31 153 ASP A N 1
ATOM 1170 C CA . ASP A 1 153 ? 4.149 -1.306 11.100 1.00 90.31 153 ASP A CA 1
ATOM 1171 C C . ASP A 1 153 ? 4.041 -2.218 9.872 1.00 90.31 153 ASP A C 1
ATOM 1173 O O . ASP A 1 153 ? 4.940 -2.259 9.037 1.00 90.31 153 ASP A O 1
ATOM 1177 N N . THR A 1 154 ? 2.901 -2.901 9.718 1.00 89.75 154 THR A N 1
ATOM 1178 C CA . THR A 1 154 ? 2.657 -3.790 8.571 1.00 89.75 154 THR A CA 1
ATOM 1179 C C . THR A 1 154 ? 2.697 -3.021 7.252 1.00 89.75 154 THR A C 1
ATOM 1181 O O . THR A 1 154 ? 3.289 -3.492 6.284 1.00 89.75 154 THR A O 1
ATOM 1184 N N . LEU A 1 155 ? 2.083 -1.837 7.202 1.00 92.25 155 LEU A N 1
ATOM 1185 C CA . LEU A 1 155 ? 2.120 -0.972 6.024 1.00 92.25 155 LEU A CA 1
ATOM 1186 C C . LEU A 1 155 ? 3.552 -0.530 5.690 1.00 92.25 155 LEU A C 1
ATOM 1188 O O . LEU A 1 155 ? 3.941 -0.562 4.523 1.00 92.25 155 LEU A O 1
ATOM 1192 N N . LEU A 1 156 ? 4.341 -0.150 6.699 1.00 90.50 156 LEU A N 1
ATOM 1193 C CA . LEU A 1 156 ? 5.731 0.252 6.496 1.00 90.50 156 LEU A CA 1
ATOM 1194 C C . LEU A 1 156 ? 6.587 -0.913 5.981 1.00 90.50 156 LEU A C 1
ATOM 1196 O O . LEU A 1 156 ? 7.365 -0.732 5.049 1.00 90.50 156 LEU A O 1
ATOM 1200 N N . ASP A 1 157 ? 6.401 -2.116 6.528 1.00 88.12 157 ASP A N 1
ATOM 1201 C CA . ASP A 1 157 ? 7.102 -3.318 6.070 1.00 88.12 157 ASP A CA 1
ATOM 1202 C C . ASP A 1 157 ? 6.778 -3.644 4.600 1.00 88.12 157 ASP A C 1
ATOM 1204 O O . ASP A 1 157 ? 7.663 -4.039 3.837 1.00 88.12 157 ASP A O 1
ATOM 1208 N N . VAL A 1 158 ? 5.522 -3.473 4.171 1.00 85.81 158 VAL A N 1
ATOM 1209 C CA . VAL A 1 158 ? 5.125 -3.645 2.762 1.00 85.81 158 VAL A CA 1
ATOM 1210 C C . VAL A 1 158 ? 5.805 -2.599 1.872 1.00 85.81 158 VAL A C 1
ATOM 1212 O O . VAL A 1 158 ? 6.386 -2.976 0.852 1.00 85.81 158 VAL A O 1
ATOM 1215 N N . GLY A 1 159 ? 5.805 -1.323 2.277 1.00 85.00 159 GLY A N 1
ATOM 1216 C CA . GLY A 1 159 ? 6.469 -0.239 1.542 1.00 85.00 159 GLY A CA 1
ATOM 1217 C C . GLY A 1 159 ? 7.979 -0.454 1.390 1.00 85.00 159 GLY A C 1
ATOM 1218 O O . GLY A 1 159 ? 8.511 -0.387 0.286 1.00 85.00 159 GLY A O 1
ATOM 1219 N N . ILE A 1 160 ? 8.663 -0.835 2.471 1.00 81.12 160 ILE A N 1
ATOM 1220 C CA . ILE A 1 160 ? 10.102 -1.146 2.453 1.00 81.12 160 ILE A CA 1
ATOM 1221 C C . ILE A 1 160 ? 10.401 -2.337 1.528 1.00 81.12 160 ILE A C 1
ATOM 1223 O O . ILE A 1 160 ? 11.359 -2.309 0.753 1.00 81.12 160 ILE A O 1
ATOM 1227 N N . ASN A 1 161 ? 9.584 -3.395 1.572 1.00 77.75 161 ASN A N 1
ATOM 1228 C CA . ASN A 1 161 ? 9.766 -4.543 0.680 1.00 77.75 161 ASN A CA 1
ATOM 1229 C C . ASN A 1 161 ? 9.599 -4.159 -0.793 1.00 77.75 161 ASN A C 1
ATOM 1231 O O . ASN A 1 161 ? 10.354 -4.648 -1.634 1.00 77.75 161 ASN A O 1
ATOM 1235 N N . TRP A 1 162 ? 8.649 -3.274 -1.096 1.00 82.94 162 TRP A N 1
ATOM 1236 C CA . TRP A 1 162 ? 8.462 -2.733 -2.436 1.00 82.94 162 TRP A CA 1
ATOM 1237 C C . TRP A 1 162 ? 9.720 -2.016 -2.935 1.00 82.94 162 TRP A C 1
ATOM 1239 O O . TRP A 1 162 ? 10.245 -2.353 -3.999 1.00 82.94 162 TRP A O 1
ATOM 1249 N N . GLU A 1 163 ? 10.276 -1.108 -2.127 1.00 76.38 163 GLU A N 1
ATOM 1250 C CA . GLU A 1 163 ? 11.498 -0.369 -2.468 1.00 76.38 163 GLU A CA 1
ATOM 1251 C C . GLU A 1 163 ? 12.680 -1.306 -2.731 1.00 76.38 163 GLU A C 1
ATOM 1253 O O . GLU A 1 163 ? 13.370 -1.190 -3.749 1.00 76.38 163 GLU A O 1
ATOM 1258 N N . HIS A 1 164 ? 12.893 -2.278 -1.841 1.00 79.12 164 HIS A N 1
ATOM 1259 C CA . HIS A 1 164 ? 13.954 -3.269 -1.998 1.00 79.12 164 HIS A CA 1
ATOM 1260 C C . HIS A 1 164 ? 13.794 -4.096 -3.270 1.00 79.12 164 HIS A C 1
ATOM 1262 O O . HIS A 1 164 ? 14.789 -4.399 -3.938 1.00 79.12 164 HIS A O 1
ATOM 1268 N N . PHE A 1 165 ? 12.561 -4.466 -3.609 1.00 74.00 165 PHE A N 1
ATOM 1269 C CA . PHE A 1 165 ? 12.275 -5.271 -4.782 1.00 74.00 165 PHE A CA 1
ATOM 1270 C C . PHE A 1 165 ? 12.604 -4.518 -6.070 1.00 74.00 165 PHE A C 1
ATOM 1272 O O . PHE A 1 165 ? 13.301 -5.048 -6.933 1.00 74.00 165 PHE A O 1
ATOM 1279 N N . VAL A 1 166 ? 12.186 -3.259 -6.182 1.00 72.56 166 VAL A N 1
ATOM 1280 C CA . VAL A 1 166 ? 12.444 -2.464 -7.386 1.00 72.56 166 VAL A CA 1
ATOM 1281 C C . VAL A 1 166 ? 13.922 -2.088 -7.506 1.00 72.56 166 VAL A C 1
ATOM 1283 O O . VAL A 1 166 ? 14.508 -2.224 -8.582 1.00 72.56 166 VAL A O 1
ATOM 1286 N N . ALA A 1 167 ? 14.565 -1.697 -6.401 1.00 73.56 167 ALA A N 1
ATOM 1287 C CA . ALA A 1 167 ? 15.987 -1.355 -6.397 1.00 73.56 167 ALA A CA 1
ATOM 1288 C C . ALA A 1 167 ? 16.877 -2.536 -6.825 1.00 73.56 167 ALA A C 1
ATOM 1290 O O . ALA A 1 167 ? 17.875 -2.341 -7.521 1.00 73.56 167 ALA A O 1
ATOM 1291 N N . SER A 1 168 ? 16.496 -3.763 -6.452 1.00 76.31 168 SER A N 1
ATOM 1292 C CA . SER A 1 168 ? 17.246 -4.986 -6.777 1.00 76.31 168 SER A CA 1
ATOM 1293 C C . SER A 1 168 ? 17.067 -5.465 -8.222 1.00 76.31 168 SER A C 1
ATOM 1295 O O . SER A 1 168 ? 17.823 -6.328 -8.656 1.00 76.31 168 SER A O 1
ATOM 1297 N N . ASN A 1 169 ? 16.097 -4.919 -8.964 1.00 73.31 169 ASN A N 1
ATOM 1298 C CA . ASN A 1 169 ? 15.740 -5.352 -10.322 1.00 73.31 169 ASN A CA 1
ATOM 1299 C C . ASN A 1 169 ? 15.733 -4.196 -11.338 1.00 73.31 169 ASN A C 1
ATOM 1301 O O . ASN A 1 169 ? 15.057 -4.241 -12.368 1.00 73.31 169 ASN A O 1
ATOM 1305 N N . ASN A 1 170 ? 16.488 -3.131 -11.058 1.00 74.75 170 ASN A N 1
ATOM 1306 C CA . ASN A 1 170 ? 16.545 -1.932 -11.897 1.00 74.75 170 ASN A CA 1
ATOM 1307 C C . ASN A 1 170 ? 17.032 -2.212 -13.338 1.00 74.75 170 ASN A C 1
ATOM 1309 O O . ASN A 1 170 ? 16.684 -1.487 -14.268 1.00 74.75 170 ASN A O 1
ATOM 1313 N N . ASP A 1 171 ? 17.816 -3.266 -13.552 1.00 80.12 171 ASP A N 1
ATOM 1314 C CA . ASP A 1 171 ? 18.259 -3.722 -14.875 1.00 80.12 171 ASP A CA 1
ATOM 1315 C C . ASP A 1 171 ? 17.130 -4.348 -15.720 1.00 80.12 171 ASP A C 1
ATOM 1317 O O . ASP A 1 171 ? 17.226 -4.396 -16.951 1.00 80.12 171 ASP A O 1
ATOM 1321 N N . GLN A 1 172 ? 16.037 -4.774 -15.080 1.00 80.25 172 GLN A N 1
ATOM 1322 C CA . GLN A 1 172 ? 14.879 -5.392 -15.731 1.00 80.25 172 GLN A CA 1
ATOM 1323 C C . GLN A 1 172 ? 13.779 -4.397 -16.119 1.00 80.25 172 GLN A C 1
ATOM 1325 O O . GLN A 1 172 ? 12.787 -4.791 -16.741 1.00 80.25 172 GLN A O 1
ATOM 1330 N N . LEU A 1 173 ? 13.948 -3.113 -15.799 1.00 82.12 173 LEU A N 1
ATOM 1331 C CA . LEU A 1 173 ? 12.989 -2.065 -16.142 1.00 82.12 173 LEU A CA 1
ATOM 1332 C C . LEU A 1 173 ? 12.870 -1.873 -17.662 1.00 82.12 173 LEU A C 1
ATOM 1334 O O . LEU A 1 173 ? 13.837 -2.010 -18.423 1.00 82.12 173 LEU A O 1
ATOM 1338 N N . ILE A 1 174 ? 11.665 -1.538 -18.118 1.00 83.56 174 ILE A N 1
ATOM 1339 C CA . ILE A 1 174 ? 11.371 -1.272 -19.526 1.00 83.56 174 ILE A CA 1
ATOM 1340 C C . ILE A 1 174 ? 11.696 0.201 -19.823 1.00 83.56 174 ILE A C 1
ATOM 1342 O O . ILE A 1 174 ? 11.082 1.095 -19.249 1.00 83.56 174 ILE A O 1
ATOM 1346 N N . PRO A 1 175 ? 12.626 0.520 -20.744 1.00 80.75 175 PRO A N 1
ATOM 1347 C CA . PRO A 1 175 ? 12.984 1.917 -21.008 1.00 80.75 175 PRO A CA 1
ATOM 1348 C C . PRO A 1 175 ? 11.820 2.789 -21.502 1.00 80.75 175 PRO A C 1
ATOM 1350 O O . PRO A 1 175 ? 11.785 3.978 -21.196 1.00 80.75 175 PRO A O 1
ATOM 1353 N N . ALA A 1 176 ? 10.892 2.199 -22.264 1.00 82.69 176 ALA A N 1
ATOM 1354 C CA . ALA A 1 176 ? 9.704 2.873 -22.793 1.00 82.69 176 ALA A CA 1
ATOM 1355 C C . ALA A 1 176 ? 8.547 2.966 -21.781 1.00 82.69 176 ALA A C 1
ATOM 1357 O O . ALA A 1 176 ? 7.666 3.801 -21.948 1.00 82.69 176 ALA A O 1
ATOM 1358 N N . GLU A 1 177 ? 8.569 2.140 -20.733 1.00 85.44 177 GLU A N 1
ATOM 1359 C CA . GLU A 1 177 ? 7.553 2.072 -19.680 1.00 85.44 177 GLU A CA 1
ATOM 1360 C C . GLU A 1 177 ? 8.278 2.156 -18.328 1.00 85.44 177 GLU A C 1
ATOM 1362 O O . GLU A 1 177 ? 8.592 1.134 -17.718 1.00 85.44 177 GLU A O 1
ATOM 1367 N N . PRO A 1 178 ? 8.639 3.371 -17.880 1.00 82.69 178 PRO A N 1
ATOM 1368 C CA . PRO A 1 178 ? 9.605 3.569 -16.800 1.00 82.69 178 PRO A CA 1
ATOM 1369 C C . PRO A 1 178 ? 9.185 2.959 -15.460 1.00 82.69 178 PRO A C 1
ATOM 1371 O O . PRO A 1 178 ? 10.055 2.702 -14.636 1.00 82.69 178 PRO A O 1
ATOM 1374 N N . THR A 1 179 ? 7.895 2.721 -15.242 1.00 85.69 179 THR A N 1
ATOM 1375 C CA . THR A 1 179 ? 7.322 2.127 -14.025 1.00 85.69 179 THR A CA 1
ATOM 1376 C C . THR A 1 179 ? 7.110 0.613 -14.135 1.00 85.69 179 THR A C 1
ATOM 1378 O O . THR A 1 179 ? 6.610 -0.001 -13.196 1.00 85.69 179 THR A O 1
ATOM 1381 N N . LYS A 1 180 ? 7.489 -0.009 -15.262 1.00 87.62 180 LYS A N 1
ATOM 1382 C CA . LYS A 1 180 ? 7.231 -1.424 -15.551 1.00 87.62 180 LYS A CA 1
ATOM 1383 C C . LYS A 1 180 ? 8.508 -2.247 -15.675 1.00 87.62 180 LYS A C 1
ATOM 1385 O O . LYS A 1 180 ? 9.547 -1.784 -16.155 1.00 87.62 180 LYS A O 1
ATOM 1390 N N . ILE A 1 181 ? 8.404 -3.504 -15.262 1.00 85.44 181 ILE A N 1
ATOM 1391 C CA . ILE A 1 181 ? 9.444 -4.526 -15.336 1.00 85.44 181 ILE A CA 1
ATOM 1392 C C . ILE A 1 181 ? 9.101 -5.537 -16.434 1.00 85.44 181 ILE A C 1
ATOM 1394 O O . ILE A 1 181 ? 7.944 -5.885 -16.652 1.00 85.44 181 ILE A O 1
ATOM 1398 N N . LYS A 1 182 ? 10.131 -6.017 -17.142 1.00 86.06 182 LYS A N 1
ATOM 1399 C CA . LYS A 1 182 ? 9.992 -6.985 -18.243 1.00 86.06 182 LYS A CA 1
ATOM 1400 C C . LYS A 1 182 ? 9.501 -8.357 -17.795 1.00 86.06 182 LYS A C 1
ATOM 1402 O O . LYS A 1 182 ? 8.779 -9.007 -18.545 1.00 86.06 182 LYS A O 1
ATOM 1407 N N . ASP A 1 183 ? 9.959 -8.826 -16.637 1.00 87.25 183 ASP A N 1
ATOM 1408 C CA . ASP A 1 183 ? 9.543 -10.112 -16.087 1.00 87.25 183 ASP A CA 1
ATOM 1409 C C . ASP A 1 183 ? 8.080 -10.017 -15.605 1.00 87.25 183 ASP A C 1
ATOM 1411 O O . ASP A 1 183 ? 7.797 -9.285 -14.653 1.00 87.25 183 ASP A O 1
ATOM 1415 N N . PRO A 1 184 ? 7.140 -10.754 -16.226 1.00 88.50 184 PRO A N 1
ATOM 1416 C CA . PRO A 1 184 ? 5.726 -10.684 -15.870 1.00 88.50 184 PRO A CA 1
ATOM 1417 C C . PRO A 1 184 ? 5.430 -11.218 -14.463 1.00 88.50 184 PRO A C 1
ATOM 1419 O O . PRO A 1 184 ? 4.486 -10.755 -13.826 1.00 88.50 184 PRO A O 1
ATOM 1422 N N . VAL A 1 185 ? 6.222 -12.168 -13.952 1.00 87.62 185 VAL A N 1
ATOM 1423 C CA . VAL A 1 185 ? 6.070 -12.666 -12.575 1.00 87.62 185 VAL A CA 1
ATOM 1424 C C . VAL A 1 185 ? 6.490 -11.577 -11.597 1.00 87.62 185 VAL A C 1
ATOM 1426 O O . VAL A 1 185 ? 5.827 -11.333 -10.593 1.00 87.62 185 VAL A O 1
ATOM 1429 N N . MET A 1 186 ? 7.575 -10.881 -11.921 1.00 83.94 186 MET A N 1
ATOM 1430 C CA . MET A 1 186 ? 8.073 -9.762 -11.134 1.00 83.94 186 MET A CA 1
ATOM 1431 C C . MET A 1 186 ? 7.100 -8.582 -11.131 1.00 83.94 186 MET A C 1
ATOM 1433 O O . MET A 1 186 ? 6.812 -8.027 -10.072 1.00 83.94 186 MET A O 1
ATOM 1437 N N . GLN A 1 187 ? 6.539 -8.247 -12.294 1.00 88.94 187 GLN A N 1
ATOM 1438 C CA . GLN A 1 187 ? 5.519 -7.211 -12.413 1.00 88.94 187 GLN A CA 1
ATOM 1439 C C . GLN A 1 187 ? 4.288 -7.547 -11.563 1.00 88.94 187 GLN A C 1
ATOM 1441 O O . GLN A 1 187 ? 3.817 -6.692 -10.821 1.00 88.94 187 GLN A O 1
ATOM 1446 N N . ALA A 1 188 ? 3.827 -8.803 -11.578 1.00 90.19 188 ALA A N 1
ATOM 1447 C CA . ALA A 1 188 ? 2.706 -9.233 -10.745 1.00 90.19 188 ALA A CA 1
ATOM 1448 C C . ALA A 1 188 ? 2.982 -9.062 -9.240 1.00 90.19 188 ALA A C 1
ATOM 1450 O O . ALA A 1 188 ? 2.067 -8.758 -8.476 1.00 90.19 188 ALA A O 1
ATOM 1451 N N . LYS A 1 189 ? 4.231 -9.222 -8.785 1.00 88.94 189 LYS A N 1
ATOM 1452 C CA . LYS A 1 189 ? 4.602 -8.968 -7.383 1.00 88.94 189 LYS A CA 1
ATOM 1453 C C . LYS A 1 189 ? 4.521 -7.485 -7.024 1.00 88.94 189 LYS A C 1
ATOM 1455 O O . LYS A 1 189 ? 3.968 -7.165 -5.977 1.00 88.94 189 LYS A O 1
ATOM 1460 N N . ILE A 1 190 ? 5.017 -6.604 -7.895 1.00 86.81 190 ILE A N 1
ATOM 1461 C CA . ILE A 1 190 ? 4.917 -5.143 -7.724 1.00 86.81 190 ILE A CA 1
ATOM 1462 C C . ILE A 1 190 ? 3.452 -4.721 -7.680 1.00 86.81 190 ILE A C 1
ATOM 1464 O O . ILE A 1 190 ? 3.023 -4.135 -6.693 1.00 86.81 190 ILE A O 1
ATOM 1468 N N . ASP A 1 191 ? 2.666 -5.135 -8.675 1.00 89.81 191 ASP A N 1
ATOM 1469 C CA . ASP A 1 191 ? 1.242 -4.803 -8.751 1.00 89.81 191 ASP A CA 1
ATOM 1470 C C . ASP A 1 191 ? 0.475 -5.324 -7.515 1.00 89.81 191 ASP A C 1
ATOM 1472 O O . ASP A 1 191 ? -0.475 -4.699 -7.045 1.00 89.81 191 ASP A O 1
ATOM 1476 N N . SER A 1 192 ? 0.885 -6.469 -6.955 1.00 91.62 192 SER A N 1
ATOM 1477 C CA . SER A 1 192 ? 0.301 -7.003 -5.716 1.00 91.62 192 SER A CA 1
ATOM 1478 C C . SER A 1 192 ? 0.660 -6.165 -4.491 1.00 91.62 192 SER A C 1
ATOM 1480 O O . SER A 1 192 ? -0.200 -5.925 -3.645 1.00 91.62 192 SER A O 1
ATOM 1482 N N . LEU A 1 193 ? 1.917 -5.730 -4.374 1.00 91.06 193 LEU A N 1
ATOM 1483 C CA . LEU A 1 193 ? 2.368 -4.860 -3.288 1.00 91.06 193 LEU A CA 1
ATOM 1484 C C . LEU A 1 193 ? 1.681 -3.489 -3.349 1.00 91.06 193 LEU A C 1
ATOM 1486 O O . LEU A 1 193 ? 1.283 -2.986 -2.299 1.00 91.06 193 LEU A O 1
ATOM 1490 N N . ASP A 1 194 ? 1.478 -2.929 -4.544 1.00 90.06 194 ASP A N 1
ATOM 1491 C CA . ASP A 1 194 ? 0.740 -1.675 -4.746 1.00 90.06 194 ASP A CA 1
ATOM 1492 C C . ASP A 1 194 ? -0.696 -1.806 -4.219 1.00 90.06 194 ASP A C 1
ATOM 1494 O O . ASP A 1 194 ? -1.106 -1.071 -3.319 1.00 90.06 194 ASP A O 1
ATOM 1498 N N . GLN A 1 195 ? -1.426 -2.835 -4.669 1.00 93.31 195 GLN A N 1
ATOM 1499 C CA . GLN A 1 195 ? -2.807 -3.085 -4.235 1.00 93.31 195 GLN A CA 1
ATOM 1500 C C . GLN A 1 195 ? -2.929 -3.335 -2.726 1.00 93.31 195 GLN A C 1
ATOM 1502 O O . GLN A 1 195 ? -3.883 -2.883 -2.089 1.00 93.31 195 GLN A O 1
ATOM 1507 N N . ILE A 1 196 ? -1.971 -4.053 -2.131 1.00 93.38 196 ILE A N 1
ATOM 1508 C CA . ILE A 1 196 ? -1.942 -4.276 -0.681 1.00 93.38 196 ILE A CA 1
ATOM 1509 C C . ILE A 1 196 ? -1.681 -2.957 0.051 1.00 93.38 196 ILE A C 1
ATOM 1511 O O . ILE A 1 196 ? -2.369 -2.664 1.027 1.00 93.38 196 ILE A O 1
ATOM 1515 N N . THR A 1 197 ? -0.729 -2.149 -0.417 1.00 93.38 197 THR A N 1
ATOM 1516 C CA . THR A 1 197 ? -0.400 -0.845 0.180 1.00 93.38 197 THR A CA 1
ATOM 1517 C C . THR A 1 197 ? -1.615 0.077 0.161 1.00 93.38 197 THR A C 1
ATOM 1519 O O . THR A 1 197 ? -1.976 0.644 1.193 1.00 93.38 197 THR A O 1
ATOM 1522 N N . GLU A 1 198 ? -2.306 0.169 -0.976 1.00 94.62 198 GLU A N 1
ATOM 1523 C CA . GLU A 1 198 ? -3.542 0.941 -1.109 1.00 94.62 198 GLU A CA 1
ATOM 1524 C C . GLU A 1 198 ? -4.641 0.457 -0.163 1.00 94.62 198 GLU A C 1
ATOM 1526 O O . GLU A 1 198 ? -5.266 1.270 0.525 1.00 94.62 198 GLU A O 1
ATOM 1531 N N . ALA A 1 199 ? -4.846 -0.860 -0.060 1.00 95.38 199 ALA A N 1
ATOM 1532 C CA . ALA A 1 199 ? -5.821 -1.427 0.865 1.00 95.38 199 ALA A CA 1
ATOM 1533 C C . ALA A 1 199 ? -5.479 -1.093 2.328 1.00 95.38 199 ALA A C 1
ATOM 1535 O O . ALA A 1 199 ? -6.362 -0.714 3.101 1.00 95.38 199 ALA A O 1
ATOM 1536 N N . LEU A 1 200 ? -4.209 -1.191 2.722 1.00 95.25 200 LEU A N 1
ATOM 1537 C CA . LEU A 1 200 ? -3.771 -0.880 4.083 1.00 95.25 200 LEU A CA 1
ATOM 1538 C C . LEU A 1 200 ? -3.910 0.615 4.404 1.00 95.25 200 LEU A C 1
ATOM 1540 O O . LEU A 1 200 ? -4.422 0.954 5.470 1.00 95.25 200 LEU A O 1
ATOM 1544 N N . VAL A 1 201 ? -3.545 1.520 3.489 1.00 96.31 201 VAL A N 1
ATOM 1545 C CA . VAL A 1 201 ? -3.765 2.965 3.690 1.00 96.31 201 VAL A CA 1
ATOM 1546 C C . VAL A 1 201 ? -5.258 3.293 3.756 1.00 96.31 201 VAL A C 1
ATOM 1548 O O . VAL A 1 201 ? -5.675 4.108 4.583 1.00 96.31 201 VAL A O 1
ATOM 1551 N N . ALA A 1 202 ? -6.088 2.636 2.944 1.00 95.81 202 ALA A N 1
ATOM 1552 C CA . ALA A 1 202 ? -7.537 2.781 3.030 1.00 95.81 202 ALA A CA 1
ATOM 1553 C C . ALA A 1 202 ? -8.075 2.345 4.406 1.00 95.81 202 ALA A C 1
ATOM 1555 O O . ALA A 1 202 ? -8.934 3.029 4.962 1.00 95.81 202 ALA A O 1
ATOM 1556 N N . GLU A 1 203 ? -7.538 1.274 5.000 1.00 96.38 203 GLU A N 1
ATOM 1557 C CA . GLU A 1 203 ? -7.895 0.858 6.363 1.00 96.38 203 GLU A CA 1
ATOM 1558 C C . GLU A 1 203 ? -7.477 1.915 7.395 1.00 96.38 203 GLU A C 1
ATOM 1560 O O . GLU A 1 203 ? -8.280 2.276 8.254 1.00 96.38 203 GLU A O 1
ATOM 1565 N N . VAL A 1 204 ? -6.260 2.462 7.296 1.00 96.56 204 VAL A N 1
ATOM 1566 C CA . VAL A 1 204 ? -5.793 3.545 8.183 1.00 96.56 204 VAL A CA 1
ATOM 1567 C C . VAL A 1 204 ? -6.733 4.754 8.108 1.00 96.56 204 VAL A C 1
ATOM 1569 O O . VAL A 1 204 ? -7.142 5.301 9.134 1.00 96.56 204 VAL A O 1
ATOM 1572 N N . ASN A 1 205 ? -7.133 5.145 6.897 1.00 96.25 205 ASN A N 1
ATOM 1573 C CA . ASN A 1 205 ? -8.090 6.225 6.673 1.00 96.25 205 ASN A CA 1
ATOM 1574 C C . ASN A 1 205 ? -9.448 5.946 7.340 1.00 96.25 205 ASN A C 1
ATOM 1576 O O . ASN A 1 205 ? -9.977 6.821 8.035 1.00 96.25 205 ASN A O 1
ATOM 1580 N N . LEU A 1 206 ? -9.990 4.733 7.179 1.00 95.50 206 LEU A N 1
ATOM 1581 C CA . LEU A 1 206 ? -11.245 4.318 7.818 1.00 95.50 206 LEU A CA 1
ATOM 1582 C C . LEU A 1 206 ? -11.154 4.416 9.344 1.00 95.50 206 LEU A C 1
ATOM 1584 O O . LEU A 1 206 ? -11.996 5.056 9.975 1.00 95.50 206 LEU A O 1
ATOM 1588 N N . ARG A 1 207 ? -10.089 3.866 9.934 1.00 95.00 207 ARG A N 1
ATOM 1589 C CA . ARG A 1 207 ? -9.887 3.892 11.388 1.00 95.00 207 ARG A CA 1
ATOM 1590 C C . ARG A 1 207 ? -9.721 5.304 11.932 1.00 95.00 207 ARG A C 1
ATOM 1592 O O . ARG A 1 207 ? -10.261 5.617 12.989 1.00 95.00 207 ARG A O 1
ATOM 1599 N N . SER A 1 208 ? -9.055 6.185 11.188 1.00 94.44 208 SER A N 1
ATOM 1600 C CA . SER A 1 208 ? -8.926 7.593 11.568 1.00 94.44 208 SER A CA 1
ATOM 1601 C C . SER A 1 208 ? -10.276 8.324 11.615 1.00 94.44 208 SER A C 1
ATOM 1603 O O . SER A 1 208 ? -10.516 9.155 12.498 1.00 94.44 208 SER A O 1
ATOM 1605 N N . ILE A 1 209 ? -11.194 8.001 10.697 1.00 93.56 209 ILE A N 1
ATOM 1606 C CA . ILE A 1 209 ? -12.566 8.525 10.727 1.00 93.56 209 ILE A CA 1
ATOM 1607 C C . ILE A 1 209 ? -13.319 8.007 11.952 1.00 93.56 209 ILE A C 1
ATOM 1609 O O . ILE A 1 209 ? -13.965 8.805 12.640 1.00 93.56 209 ILE A O 1
ATOM 1613 N N . ASP A 1 210 ? -13.242 6.705 12.218 1.00 90.94 210 ASP A N 1
ATOM 1614 C CA . ASP A 1 210 ? -13.945 6.069 13.333 1.00 90.94 210 ASP A CA 1
ATOM 1615 C C . ASP A 1 210 ? -13.487 6.642 14.678 1.00 90.94 210 ASP A C 1
ATOM 1617 O O . ASP A 1 210 ? -14.316 7.109 15.459 1.00 90.94 210 ASP A O 1
ATOM 1621 N N . GLU A 1 211 ? -12.177 6.765 14.892 1.00 88.12 211 GLU A N 1
ATOM 1622 C CA . GLU A 1 211 ? -11.606 7.351 16.111 1.00 88.12 211 GLU A CA 1
ATOM 1623 C C . GLU A 1 211 ? -12.074 8.801 16.323 1.00 88.12 211 GLU A C 1
ATOM 1625 O O . GLU A 1 211 ? -12.406 9.243 17.433 1.00 88.12 211 GLU A O 1
ATOM 1630 N N . ARG A 1 212 ? -12.173 9.574 15.231 1.00 86.75 212 ARG A N 1
ATOM 1631 C CA . ARG A 1 212 ? -12.655 10.957 15.292 1.00 86.75 212 ARG A CA 1
ATOM 1632 C C . ARG A 1 212 ? -14.142 11.043 15.635 1.00 86.75 212 ARG A C 1
ATOM 1634 O O . ARG A 1 212 ? -14.550 12.028 16.260 1.00 86.75 212 ARG A O 1
ATOM 1641 N N . ARG A 1 213 ? -14.948 10.064 15.217 1.00 83.81 213 ARG A N 1
ATOM 1642 C CA . ARG A 1 213 ? -16.370 9.964 15.580 1.00 83.81 213 ARG A CA 1
ATOM 1643 C C . ARG A 1 213 ? -16.529 9.585 17.048 1.00 83.81 213 ARG A C 1
ATOM 1645 O O . ARG A 1 213 ? -17.205 10.316 17.768 1.00 83.81 213 ARG A O 1
ATOM 1652 N N . GLU A 1 214 ? -15.825 8.551 17.506 1.00 80.50 214 GLU A N 1
ATOM 1653 C CA . GLU A 1 214 ? -15.844 8.100 18.905 1.00 80.50 214 GLU A CA 1
ATOM 1654 C C . GLU A 1 214 ? -15.454 9.236 19.868 1.00 80.50 214 GLU A C 1
ATOM 1656 O O . GLU A 1 214 ? -16.156 9.513 20.844 1.00 80.50 214 GLU A O 1
ATOM 1661 N N . SER A 1 215 ? -14.405 9.995 19.535 1.00 78.50 215 SER A N 1
ATOM 1662 C CA . SER A 1 215 ? -13.973 11.165 20.314 1.00 78.50 215 SER A CA 1
ATOM 1663 C C . SER A 1 215 ? -15.033 12.273 20.413 1.00 78.50 215 SER A C 1
ATOM 1665 O O . SER A 1 215 ? -15.113 12.974 21.424 1.00 78.50 215 SER A O 1
ATOM 1667 N N . ARG A 1 216 ? -15.839 12.480 19.361 1.00 73.88 216 ARG A N 1
ATOM 1668 C CA . ARG A 1 216 ? -16.900 13.505 19.343 1.00 73.88 216 ARG A CA 1
ATOM 1669 C C . ARG A 1 216 ? -18.109 13.085 20.174 1.00 73.88 216 ARG A C 1
ATOM 1671 O O . ARG A 1 216 ? -18.674 13.922 20.871 1.00 73.88 216 ARG A O 1
ATOM 1678 N N . GLU A 1 217 ? -18.486 11.814 20.113 1.00 70.50 217 GLU A N 1
ATOM 1679 C CA . GLU A 1 217 ? -19.646 11.274 20.830 1.00 70.50 217 GLU A CA 1
ATOM 1680 C C . GLU A 1 217 ? -19.344 11.062 22.324 1.00 70.50 217 GLU A C 1
ATOM 1682 O O . GLU A 1 217 ? -20.147 11.441 23.180 1.00 70.50 217 GLU A O 1
ATOM 1687 N N . GLY A 1 218 ? -18.143 10.581 22.669 1.00 58.97 218 GLY A N 1
ATOM 1688 C CA . GLY A 1 218 ? -17.706 10.388 24.059 1.00 58.97 218 GLY A CA 1
ATOM 1689 C C . GLY A 1 218 ? -17.553 11.685 24.867 1.00 58.97 218 GLY A C 1
ATOM 1690 O O . GLY A 1 218 ? -17.676 11.672 26.094 1.00 58.97 218 GLY A O 1
ATOM 1691 N N . GLY A 1 219 ? -17.348 12.824 24.197 1.00 52.31 219 GLY A N 1
ATOM 1692 C CA . GLY A 1 219 ? -17.329 14.150 24.825 1.00 52.31 219 GLY A CA 1
ATOM 1693 C C . GLY A 1 219 ? -18.708 14.659 25.262 1.00 52.31 219 GLY A C 1
ATOM 1694 O O . GLY A 1 219 ? -18.785 15.532 26.123 1.00 52.31 219 GLY A O 1
ATOM 1695 N N . SER A 1 220 ? -19.800 14.100 24.728 1.00 48.34 220 SER A N 1
ATOM 1696 C CA . SER A 1 220 ? -21.167 14.537 25.046 1.00 48.34 220 SER A CA 1
ATOM 1697 C C . SER A 1 220 ? -21.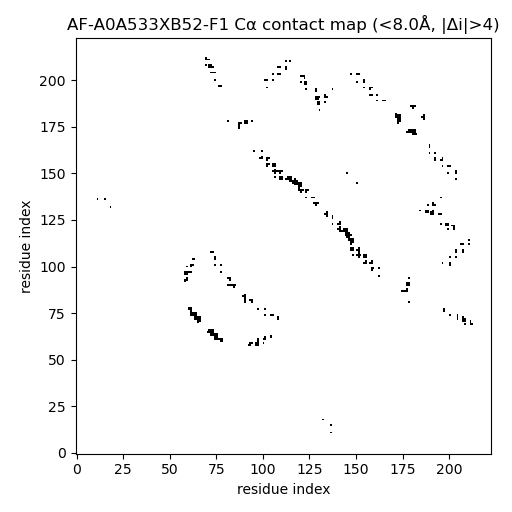726 13.936 26.345 1.00 48.34 220 SER A C 1
ATOM 1699 O O . SER A 1 220 ? -22.758 14.398 26.828 1.00 48.34 220 SER A O 1
ATOM 1701 N N . HIS A 1 221 ? -21.074 12.923 26.925 1.00 43.06 221 HIS A N 1
ATOM 1702 C CA . HIS A 1 221 ? -21.550 12.215 28.125 1.00 43.06 221 HIS A CA 1
ATOM 1703 C C . HIS A 1 221 ? -20.784 12.550 29.416 1.00 43.06 221 HIS A C 1
ATOM 1705 O O . HIS A 1 221 ? -20.976 11.888 30.433 1.00 43.06 221 HIS A O 1
ATOM 1711 N N . ARG A 1 222 ? -19.930 13.582 29.407 1.00 42.47 222 ARG A N 1
ATOM 1712 C CA . ARG A 1 222 ? -19.181 14.044 30.594 1.00 42.47 222 ARG A CA 1
ATOM 1713 C C . ARG A 1 222 ? -19.403 15.526 30.932 1.00 42.47 222 ARG A C 1
ATOM 1715 O O . ARG A 1 222 ? -18.482 16.174 31.424 1.00 42.47 222 ARG A O 1
ATOM 1722 N N . SER A 1 223 ? -20.591 16.063 30.644 1.00 36.4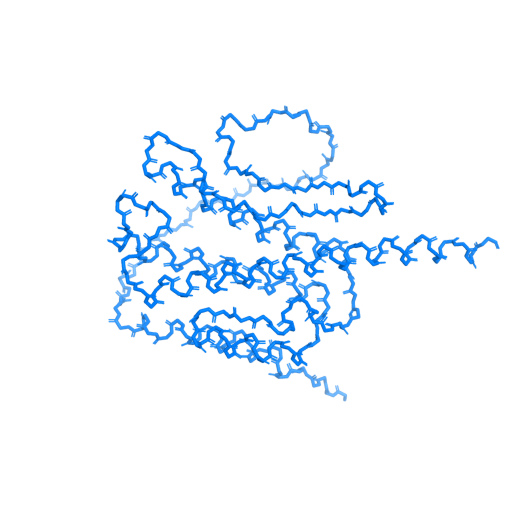1 223 SER A N 1
ATOM 1723 C CA . SER A 1 223 ? -21.026 17.377 31.157 1.00 36.41 223 SER A CA 1
ATOM 1724 C C . SER A 1 223 ? -21.781 17.232 32.470 1.00 36.41 223 SER A C 1
ATOM 1726 O O . SER A 1 223 ? -22.606 16.295 32.551 1.00 36.41 223 SER A O 1
#